Protein 1JM1 (pdb70)

Sequence (202 aa):
NTDGLAGFPRYKVANIQQVQQQIKSSGCAVYFFAYPLTDEPCFLVDLQALTGQQITEIPNPYYGKYAAGGPPLGQIQTIKGVGPNGTIFAFSDVCVHLGCQLPAQVIVSSESSDPGLYAKGADLHCPCHGSIYALKDGGVVVSGPAPRPLPIVILDYDSSTGDIYAVGTNAPYFSAGIPRTTPQDNLLYDPRYSSYSVPNNPSCSNG

Secondary structure (DSSP, 8-state):
---SSTT---EEEEEHHHHHHHHHHH---EEEEE-SSTT-EEEEEEHHHHHSS---EEE-TTTTSS-TTGGG--EEE-BTTTT-EEEEESB-TTT-PBP-TTEEESSTTSSEEETTTTEEE-TTT--EEEGGGTSEEEESS--SPPPBEEEEE-TTT-EEEEEEESSPPP-SSS---SGGGGGS--TT-----PPSS--EE-

InterPro domains:
  IPR005805 Rieske iron-sulphur protein, C-terminal [PR00162] (135-146)
  IPR005805 Rieske iron-sulphur protein, C-terminal [PR00162] (168-180)
  IPR005805 Rieske iron-sulphur protein, C-terminal [PR00162] (182-194)
  IPR014349 Rieske iron-sulphur protein [PTHR10134] (1-207)
  IPR017941 Rieske [2Fe-2S] iron-sulphur domain [PF00355] (130-195)
  IPR017941 Rieske [2Fe-2S] iron-sulphur domain [PS51296] (100-208)
  IPR036922 Rieske [2Fe-2S] iron-sulphur domain superfamily [G3DSA:2.102.10.10] (47-250)
  IPR036922 Rieske [2Fe-2S] iron-sulphur domain superfamily [SSF50022] (51-248)

Structure (mmCIF, N/CA/C/O backbone):
data_1JM1
#
_entry.id   1JM1
#
_cell.length_a   80.252
_cell.length_b   80.252
_cell.length_c   75.624
_cell.angle_alpha   90.00
_cell.angle_beta   90.00
_cell.angle_gamma   120.00
#
_symmetry.space_group_name_H-M   'P 61'
#
loop_
_entity.id
_entity.type
_entity.pdbx_description
1 polymer 'Rieske iron-sulfur protein soxF'
2 non-polymer 'MAGNESIUM ION'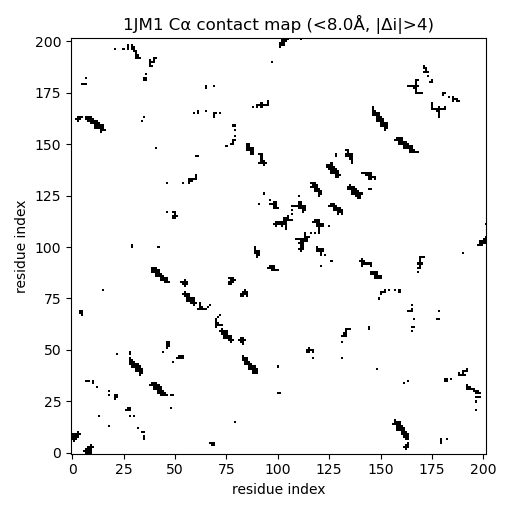
3 non-polymer 'FE2/S2 (INORGANIC) CLUSTER'
4 water water
#
loop_
_atom_site.group_PDB
_atom_site.id
_atom_site.type_symbol
_atom_site.label_atom_id
_atom_site.label_alt_id
_atom_site.label_comp_id
_atom_site.label_asym_id
_atom_site.label_entity_id
_atom_site.label_seq_id
_atom_site.pdbx_PDB_ins_code
_atom_site.Cartn_x
_atom_site.Cartn_y
_atom_site.Cartn_z
_atom_site.occupancy
_atom_site.B_iso_or_equiv
_atom_site.auth_seq_id
_atom_site.auth_comp_id
_atom_site.auth_asym_id
_atom_site.auth_atom_id
_atom_site.pdbx_PDB_model_num
ATOM 1 N N . ASN A 1 3 ? 5.895 22.875 51.851 1.00 34.75 49 ASN A N 1
ATOM 2 C CA . ASN A 1 3 ? 4.636 23.378 52.323 1.00 27.83 49 ASN A CA 1
ATOM 3 C C . ASN A 1 3 ? 3.662 23.408 51.151 1.00 22.12 49 ASN A C 1
ATOM 4 O O . ASN A 1 3 ? 4.095 23.304 49.975 1.00 21.40 49 ASN A O 1
ATOM 15 N N . THR A 1 4 ? 2.430 23.554 51.473 1.00 21.66 50 THR A N 1
ATOM 16 C CA . THR A 1 4 ? 1.365 23.709 50.491 1.00 20.24 50 THR A CA 1
ATOM 17 C C . THR A 1 4 ? 0.648 25.042 50.799 1.00 20.91 50 THR A C 1
ATOM 18 O O . THR A 1 4 ? -0.559 25.142 50.577 1.00 23.73 50 THR A O 1
ATOM 29 N N . ASP A 1 5 ? 1.412 26.052 51.211 1.00 22.33 51 ASP A N 1
ATOM 30 C CA . ASP A 1 5 ? 0.790 27.320 51.614 1.00 24.99 51 ASP A CA 1
ATOM 31 C C . ASP A 1 5 ? 0.666 28.315 50.479 1.00 21.42 51 ASP A C 1
ATOM 32 O O . ASP A 1 5 ? 0.265 29.440 50.737 1.00 22.42 51 ASP A O 1
ATOM 41 N N . GLY A 1 6 ? 1.074 27.900 49.275 1.00 19.09 52 GLY A N 1
ATOM 42 C CA . GLY A 1 6 ? 0.792 28.702 48.127 1.00 17.59 52 GLY A CA 1
ATOM 43 C C . GLY A 1 6 ? -0.572 28.473 47.562 1.00 17.77 52 GLY A C 1
ATOM 44 O O . GLY A 1 6 ? -1.530 28.142 48.305 1.00 22.52 52 GLY A O 1
ATOM 48 N N . LEU A 1 7 ? -0.790 28.658 46.254 1.00 16.26 53 LEU A N 1
ATOM 49 C CA . LEU A 1 7 ? -2.076 28.431 45.635 1.00 17.40 53 LEU A CA 1
ATOM 50 C C . LEU A 1 7 ? -2.195 27.006 45.156 1.00 16.33 53 LEU A C 1
ATOM 51 O O . LEU A 1 7 ? -1.298 26.442 44.560 1.00 14.84 53 LEU A O 1
ATOM 67 N N . ALA A 1 8 ? -3.383 26.429 45.442 1.00 18.90 54 ALA A N 1
ATOM 68 C CA . ALA A 1 8 ? -3.822 25.186 44.808 1.00 17.04 54 ALA A CA 1
ATOM 69 C C . ALA A 1 8 ? -2.749 24.099 44.946 1.00 15.81 54 ALA A C 1
ATOM 70 O O . ALA A 1 8 ? -2.510 23.337 44.019 1.00 15.09 54 ALA A O 1
ATOM 77 N N . GLY A 1 9 ? -2.152 23.963 46.120 1.00 17.16 55 GLY A N 1
ATOM 78 C CA . GLY A 1 9 ? -1.247 22.880 46.437 1.00 17.17 55 GLY A CA 1
ATOM 79 C C . GLY A 1 9 ? 0.262 23.204 46.247 1.00 15.89 55 GLY A C 1
ATOM 80 O O . GLY A 1 9 ? 1.087 22.378 46.613 1.00 16.51 55 GLY A O 1
ATOM 84 N N . PHE A 1 10 ? 0.572 24.341 45.661 1.00 13.40 56 PHE A N 1
ATOM 85 C CA . PHE A 1 10 ? 1.931 24.790 45.512 1.00 12.66 56 PHE A CA 1
ATOM 86 C C . PHE A 1 10 ? 2.493 25.269 46.827 1.00 13.53 56 PHE A C 1
ATOM 87 O O . PHE A 1 10 ? 1.730 25.704 47.709 1.00 15.08 56 PHE A O 1
ATOM 104 N N . PRO A 1 11 ? 3.813 25.283 46.983 1.00 13.48 57 PRO A N 1
ATOM 105 C CA . PRO A 1 11 ? 4.462 25.924 48.149 1.00 14.26 57 PRO A CA 1
ATOM 106 C C . PRO A 1 11 ? 4.442 27.416 48.010 1.00 13.96 57 PRO A C 1
ATOM 107 O O . PRO A 1 11 ? 4.340 27.989 46.915 1.00 14.19 57 PRO A O 1
ATOM 118 N N . ARG A 1 12 ? 4.542 28.091 49.138 1.00 15.46 58 ARG A N 1
ATOM 119 C CA . ARG A 1 12 ? 4.790 29.520 49.235 1.00 15.01 58 ARG A CA 1
ATOM 120 C C . ARG A 1 12 ? 6.285 29.669 49.508 1.00 15.73 58 ARG A C 1
ATOM 121 O O . ARG A 1 12 ? 6.773 29.299 50.556 1.00 20.21 58 ARG A O 1
ATOM 142 N N . TYR A 1 13 ? 7.035 30.214 48.549 1.00 14.05 59 TYR A N 1
ATOM 143 C CA . TYR A 1 13 ? 8.480 30.323 48.571 1.00 14.47 59 TYR A CA 1
ATOM 144 C C . TYR A 1 13 ? 8.902 31.764 48.502 1.00 13.61 59 TYR A C 1
ATOM 145 O O . TYR A 1 13 ? 8.519 32.474 47.582 1.00 13.17 59 TYR A O 1
ATOM 163 N N . LYS A 1 14 ? 9.747 32.234 49.424 1.00 14.00 60 LYS A N 1
ATOM 164 C CA . LYS A 1 14 ? 10.252 33.579 49.369 1.00 13.25 60 LYS A CA 1
ATOM 165 C C . LYS A 1 14 ? 11.323 33.723 48.309 1.00 13.55 60 LYS A C 1
ATOM 166 O O . LYS A 1 14 ? 12.388 33.082 48.382 1.00 17.44 60 LYS A O 1
ATOM 217 N N . VAL A 1 15 ? 11.090 34.541 47.335 1.00 12.18 61 VAL A N 1
ATOM 218 C CA . VAL A 1 15 ? 12.039 34.788 46.245 1.00 12.87 61 VAL A CA 1
ATOM 219 C C . VAL A 1 15 ? 13.097 35.787 46.677 1.00 12.92 61 VAL A C 1
ATOM 220 O O . VAL A 1 15 ? 14.295 35.572 46.537 1.00 14.06 61 VAL A O 1
ATOM 233 N N . ALA A 1 16 ? 12.641 36.953 47.163 1.00 12.66 62 ALA A N 1
ATOM 234 C CA . ALA A 1 16 ? 13.506 38.073 47.486 1.00 13.00 62 ALA A CA 1
ATOM 235 C C . ALA A 1 16 ? 12.666 39.122 48.201 1.00 12.76 62 ALA A C 1
ATOM 236 O O . ALA A 1 16 ? 11.450 39.135 48.065 1.00 13.96 62 ALA A O 1
ATOM 243 N N . ASN A 1 17 ? 13.322 40.037 48.911 1.00 12.84 63 ASN A N 1
ATOM 244 C CA . ASN A 1 17 ? 12.653 41.228 49.380 1.00 12.25 63 ASN A CA 1
ATOM 245 C C . ASN A 1 17 ? 12.641 42.263 48.279 1.00 11.88 63 ASN A C 1
ATOM 246 O O . ASN A 1 17 ? 13.582 42.339 47.477 1.00 12.87 63 ASN A O 1
ATOM 257 N N . ILE A 1 18 ? 11.612 43.109 48.263 1.00 11.83 64 ILE A N 1
ATOM 258 C CA . ILE A 1 18 ? 11.573 44.210 47.284 1.00 12.28 64 ILE A CA 1
ATOM 259 C C . ILE A 1 18 ? 12.826 45.033 47.298 1.00 12.03 64 ILE A C 1
ATOM 260 O O . ILE A 1 18 ? 13.260 45.505 46.258 1.00 13.21 64 ILE A O 1
ATOM 276 N N . GLN A 1 19 ? 13.449 45.239 48.468 1.00 12.49 65 GLN A N 1
ATOM 277 C CA . GLN A 1 19 ? 14.659 46.083 48.495 1.00 13.50 65 GLN A CA 1
ATOM 278 C C . GLN A 1 19 ? 15.842 45.425 47.822 1.00 13.30 65 GLN A C 1
ATOM 279 O O . GLN A 1 19 ? 16.718 46.104 47.318 1.00 15.41 65 GLN A O 1
ATOM 293 N N . GLN A 1 20 ? 15.910 44.085 47.800 1.00 13.27 66 GLN A N 1
ATOM 294 C CA . GLN A 1 20 ? 16.954 43.384 47.065 1.00 14.02 66 GLN A CA 1
ATOM 295 C C . GLN A 1 20 ? 16.764 43.639 45.571 1.00 14.02 66 GLN A C 1
ATOM 296 O O . GLN A 1 20 ? 17.752 43.856 44.828 1.00 15.43 66 GLN A O 1
ATOM 310 N N . VAL A 1 21 ? 15.533 43.598 45.094 1.00 13.47 67 VAL A N 1
ATOM 311 C CA . VAL A 1 21 ? 15.255 43.837 43.675 1.00 13.96 67 VAL A CA 1
ATOM 312 C C . VAL A 1 21 ? 15.571 45.266 43.322 1.00 14.17 67 VAL A C 1
ATOM 313 O O . VAL A 1 21 ? 16.289 45.544 42.369 1.00 15.83 67 VAL A O 1
ATOM 326 N N . GLN A 1 22 ? 15.065 46.203 44.133 1.00 14.52 68 GLN A N 1
ATOM 327 C CA . GLN A 1 22 ? 15.349 47.613 43.832 1.00 16.46 68 GLN A CA 1
ATOM 328 C C . GLN A 1 22 ? 16.796 48.001 43.924 1.00 17.71 68 GLN A C 1
ATOM 329 O O . GLN A 1 22 ? 17.280 48.764 43.099 1.00 19.67 68 GLN A O 1
ATOM 343 N N . GLN A 1 23 ? 17.497 47.460 44.910 1.00 17.58 69 GLN A N 1
ATOM 344 C CA . GLN A 1 23 ? 18.931 47.771 45.028 1.00 19.57 69 GLN A CA 1
ATOM 345 C C . GLN A 1 23 ? 19.651 47.261 43.823 1.00 18.22 69 GLN A C 1
ATOM 346 O O . GLN A 1 23 ? 20.626 47.894 43.336 1.00 20.66 69 GLN A O 1
ATOM 360 N N . GLN A 1 24 ? 19.302 46.055 43.326 1.00 16.92 70 GLN A N 1
ATOM 361 C CA . GLN A 1 24 ? 19.964 45.545 42.185 1.00 17.22 70 GLN A CA 1
ATOM 362 C C . GLN A 1 24 ? 19.710 46.438 40.980 1.00 18.21 70 GLN A C 1
ATOM 363 O O . GLN A 1 24 ? 20.630 46.780 40.174 1.00 20.58 70 GLN A O 1
ATOM 377 N N . ILE A 1 25 ? 18.460 46.879 40.762 1.00 16.89 71 ILE A N 1
ATOM 378 C CA . ILE A 1 25 ? 18.164 47.739 39.649 1.00 18.77 71 ILE A CA 1
ATOM 379 C C . ILE A 1 25 ? 18.923 49.048 39.758 1.00 21.02 71 ILE A C 1
ATOM 380 O O . ILE A 1 25 ? 19.536 49.505 38.798 1.00 23.31 71 ILE A O 1
ATOM 396 N N . LYS A 1 26 ? 18.960 49.646 40.952 1.00 20.94 72 LYS A N 1
ATOM 397 C CA . LYS A 1 26 ? 19.691 50.902 41.109 1.00 23.63 72 LYS A CA 1
ATOM 398 C C . LYS A 1 26 ? 21.187 50.787 40.914 1.00 25.45 72 LYS A C 1
ATOM 399 O O . LYS A 1 26 ? 21.807 51.661 40.312 1.00 33.34 72 LYS A O 1
ATOM 418 N N . SER A 1 27 ? 21.767 49.697 41.363 1.00 25.05 73 SER A N 1
ATOM 419 C CA . SER A 1 27 ? 23.212 49.589 41.358 1.00 27.58 73 SER A CA 1
ATOM 420 C C . SER A 1 27 ? 23.730 49.091 40.035 1.00 27.92 73 SER A C 1
ATOM 421 O O . SER A 1 27 ? 24.791 49.486 39.551 1.00 41.41 73 SER A O 1
ATOM 429 N N . SER A 1 28 ? 23.044 48.178 39.398 1.00 25.36 74 SER A N 1
ATOM 430 C CA . SER A 1 28 ? 23.575 47.475 38.226 1.00 25.94 74 SER A CA 1
ATOM 431 C C . SER A 1 28 ? 22.758 47.706 36.985 1.00 25.59 74 SER A C 1
ATOM 432 O O . SER A 1 28 ? 23.142 47.409 35.875 1.00 27.92 74 SER A O 1
ATOM 440 N N . GLY A 1 29 ? 21.514 48.188 37.133 1.00 23.99 75 GLY A N 1
ATOM 441 C CA . GLY A 1 29 ? 20.624 48.320 36.015 1.00 25.20 75 GLY A CA 1
ATOM 442 C C . GLY A 1 29 ? 19.950 47.001 35.648 1.00 20.07 75 GLY A C 1
ATOM 443 O O . GLY A 1 29 ? 19.173 47.028 34.652 1.00 25.92 75 GLY A O 1
ATOM 447 N N . CYS A 1 30 ? 20.156 45.950 36.345 1.00 18.07 76 CYS A N 1
ATOM 448 C CA . CYS A 1 30 ? 19.650 44.629 35.956 1.00 16.41 76 CYS A CA 1
ATOM 449 C C . CYS A 1 30 ? 18.262 44.413 36.542 1.00 15.98 76 CYS A C 1
ATOM 450 O O . CYS A 1 30 ? 18.119 44.387 37.735 1.00 17.51 76 CYS A O 1
ATOM 457 N N . ALA A 1 31 ? 17.237 44.297 35.634 1.00 15.48 77 ALA A N 1
ATOM 458 C CA . ALA A 1 31 ? 15.834 44.173 36.053 1.00 15.65 77 ALA A CA 1
ATOM 459 C C . ALA A 1 31 ? 15.342 42.772 36.107 1.00 14.11 77 ALA A C 1
ATOM 460 O O . ALA A 1 31 ? 14.110 42.561 36.245 1.00 14.69 77 ALA A O 1
ATOM 467 N N . VAL A 1 32 ? 16.226 41.773 36.006 1.00 13.84 78 VAL A N 1
ATOM 468 C CA . VAL A 1 32 ? 15.884 40.349 36.010 1.00 13.02 78 VAL A CA 1
ATOM 469 C C . VAL A 1 32 ? 16.552 39.717 37.211 1.00 13.13 78 VAL A C 1
ATOM 470 O O . VAL A 1 32 ? 17.713 40.003 37.514 1.00 15.27 78 VAL A O 1
ATOM 483 N N . TYR A 1 33 ? 15.824 38.806 37.910 1.00 12.09 79 TYR A N 1
ATOM 484 C CA . TYR A 1 33 ? 16.299 38.216 39.142 1.00 11.69 79 TYR A CA 1
ATOM 485 C C . TYR A 1 33 ? 15.951 36.746 39.119 1.00 11.22 79 TYR A C 1
ATOM 486 O O . TYR A 1 33 ? 14.764 36.370 39.184 1.00 11.91 79 TYR A O 1
ATOM 504 N N . PHE A 1 34 ? 16.949 35.869 39.028 1.00 11.88 80 PHE A N 1
ATOM 505 C CA . PHE A 1 34 ? 16.724 34.444 38.856 1.00 11.30 80 PHE A CA 1
ATOM 506 C C . PHE A 1 34 ? 16.485 33.753 40.175 1.00 11.53 80 PHE A C 1
ATOM 507 O O . PHE A 1 34 ? 17.038 34.161 41.210 1.00 12.91 80 PHE A O 1
ATOM 524 N N . PHE A 1 35 ? 15.701 32.682 40.113 1.00 11.22 81 PHE A N 1
ATOM 525 C CA . PHE A 1 35 ? 15.409 31.832 41.262 1.00 11.64 81 PHE A CA 1
ATOM 526 C C . PHE A 1 35 ? 14.959 30.470 40.717 1.00 11.28 81 PHE A C 1
ATOM 527 O O . PHE A 1 35 ? 14.880 30.302 39.483 1.00 12.79 81 PHE A O 1
ATOM 544 N N . ALA A 1 36 ? 14.697 29.527 41.577 1.00 11.94 82 ALA A N 1
ATOM 545 C CA . ALA A 1 36 ? 14.137 28.228 41.190 1.00 11.94 82 ALA A CA 1
ATOM 546 C C . ALA A 1 36 ? 12.840 28.024 41.931 1.00 11.15 82 ALA A C 1
ATOM 547 O O . ALA A 1 36 ? 12.729 28.389 43.115 1.00 12.60 82 ALA A O 1
ATOM 554 N N . TYR A 1 37 ? 11.842 27.450 41.253 1.00 10.59 83 TYR A N 1
ATOM 555 C CA . TYR A 1 37 ? 10.536 27.271 41.872 1.00 10.44 83 TYR A CA 1
ATOM 556 C C . TYR A 1 37 ? 9.649 26.413 40.977 1.00 10.24 83 TYR A C 1
ATOM 557 O O . TYR A 1 37 ? 9.661 26.617 39.763 1.00 10.51 83 TYR A O 1
ATOM 575 N N . PRO A 1 38 ? 8.798 25.552 41.557 1.00 10.83 84 PRO A N 1
ATOM 576 C CA . PRO A 1 38 ? 8.732 25.176 42.970 1.00 11.30 84 PRO A CA 1
ATOM 577 C C . PRO A 1 38 ? 9.796 24.245 43.452 1.00 12.34 84 PRO A C 1
ATOM 578 O O . PRO A 1 38 ? 9.888 24.042 44.666 1.00 14.09 84 PRO A O 1
ATOM 589 N N . LEU A 1 39 ? 10.585 23.630 42.554 1.00 12.14 85 LEU A N 1
ATOM 590 C CA . LEU A 1 39 ? 11.657 22.760 42.877 1.00 12.76 85 LEU A CA 1
ATOM 591 C C . LEU A 1 39 ? 12.976 23.368 42.530 1.00 12.92 85 LEU A C 1
ATOM 592 O O . LEU A 1 39 ? 13.083 24.218 41.634 1.00 13.84 85 LEU A O 1
ATOM 608 N N . THR A 1 40 ? 14.026 22.910 43.172 1.00 14.72 86 THR A N 1
ATOM 609 C CA . THR A 1 40 ? 15.357 23.545 43.020 1.00 18.62 86 THR A CA 1
ATOM 610 C C . THR A 1 40 ? 15.843 23.490 41.681 1.00 18.30 86 THR A C 1
ATOM 611 O O . THR A 1 40 ? 16.687 24.330 41.260 1.00 21.23 86 THR A O 1
ATOM 630 N N . ASP A 1 41 ? 15.516 22.555 40.811 1.00 19.88 87 ASP A N 1
ATOM 631 C CA . ASP A 1 41 ? 16.038 22.465 39.419 1.00 19.74 87 ASP A CA 1
ATOM 632 C C . ASP A 1 41 ? 15.186 23.081 38.308 1.00 15.26 87 ASP A C 1
ATOM 633 O O . ASP A 1 41 ? 15.373 22.806 37.103 1.00 14.49 87 ASP A O 1
ATOM 642 N N . GLU A 1 42 ? 14.253 23.923 38.683 1.00 11.98 88 GLU A N 1
ATOM 643 C CA . GLU A 1 42 ? 13.280 24.558 37.773 1.00 10.60 88 GLU A CA 1
ATOM 644 C C . GLU A 1 42 ? 13.543 26.056 37.755 1.00 10.54 88 GLU A C 1
ATOM 645 O O . GLU A 1 42 ? 13.039 26.807 38.597 1.00 11.12 88 GLU A O 1
ATOM 657 N N . PRO A 1 43 ? 14.353 26.537 36.822 1.00 10.79 89 PRO A N 1
ATOM 658 C CA . PRO A 1 43 ? 14.731 27.937 36.851 1.00 10.76 89 PRO A CA 1
ATOM 659 C C . PRO A 1 43 ? 13.607 28.855 36.403 1.00 10.22 89 PRO A C 1
ATOM 660 O O . PRO A 1 43 ? 12.865 28.520 35.482 1.00 10.03 89 PRO A O 1
ATOM 671 N N . CYS A 1 44 ? 13.541 30.013 37.047 1.00 10.02 90 CYS A N 1
ATOM 672 C CA . CYS A 1 44 ? 12.569 31.059 36.825 1.00 9.81 90 CYS A CA 1
ATOM 673 C C . CYS A 1 44 ? 13.242 32.393 36.902 1.00 10.09 90 CYS A C 1
ATOM 674 O O . CYS A 1 44 ? 14.373 32.503 37.398 1.00 10.62 90 CYS A O 1
ATOM 681 N N . PHE A 1 45 ? 12.558 33.468 36.505 1.00 10.35 91 PHE A N 1
ATOM 682 C CA . PHE A 1 45 ? 13.066 34.811 36.773 1.00 10.72 91 PHE A CA 1
ATOM 683 C C . PHE A 1 45 ? 11.940 35.736 37.127 1.00 10.29 91 PHE A C 1
ATOM 684 O O . PHE A 1 45 ? 10.860 35.688 36.532 1.00 10.60 91 PHE A O 1
ATOM 701 N N . LEU A 1 46 ? 12.235 36.648 38.046 1.00 11.11 92 LEU A N 1
ATOM 702 C CA . LEU A 1 46 ? 11.470 37.861 38.255 1.00 10.99 92 LEU A CA 1
ATOM 703 C C . LEU A 1 46 ? 11.922 38.883 37.264 1.00 10.67 92 LEU A C 1
ATOM 704 O O . LEU A 1 46 ? 13.097 38.947 36.917 1.00 12.12 92 LEU A O 1
ATOM 720 N N . VAL A 1 47 ? 10.992 39.740 36.846 1.00 11.05 93 VAL A N 1
ATOM 721 C CA . VAL A 1 47 ? 11.338 40.889 36.001 1.00 12.14 93 VAL A CA 1
ATOM 722 C C . VAL A 1 47 ? 10.482 42.057 36.416 1.00 11.98 93 VAL A C 1
ATOM 723 O O . VAL A 1 47 ? 9.258 41.916 36.596 1.00 12.43 93 VAL A O 1
ATOM 736 N N . ASP A 1 48 ? 11.117 43.218 36.581 1.00 12.52 94 ASP A N 1
ATOM 737 C CA . ASP A 1 48 ? 10.395 44.473 36.771 1.00 12.88 94 ASP A CA 1
ATOM 738 C C . ASP A 1 48 ? 10.159 45.025 35.400 1.00 12.96 94 ASP A C 1
ATOM 739 O O . ASP A 1 48 ? 11.074 45.546 34.729 1.00 14.04 94 ASP A O 1
ATOM 748 N N . LEU A 1 49 ? 8.902 44.885 34.886 1.00 13.17 95 LEU A N 1
ATOM 749 C CA . LEU A 1 49 ? 8.626 45.269 33.523 1.00 12.92 95 LEU A CA 1
ATOM 750 C C . LEU A 1 49 ? 8.696 46.761 33.317 1.00 14.51 95 LEU A C 1
ATOM 751 O O . LEU A 1 49 ? 8.945 47.187 32.149 1.00 15.28 95 LEU A O 1
ATOM 767 N 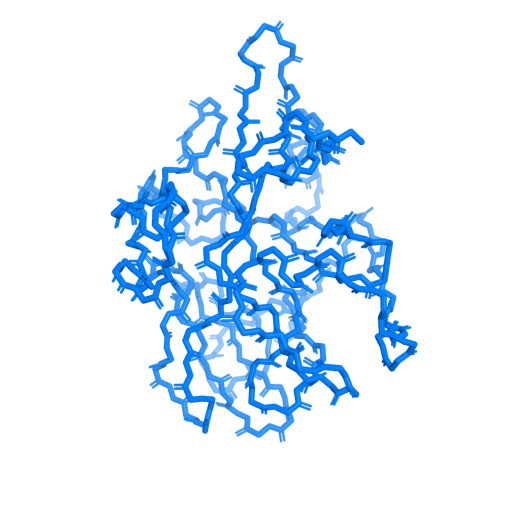N . GLN A 1 50 ? 8.511 47.578 34.328 1.00 15.26 96 GLN A N 1
ATOM 768 C CA . GLN A 1 50 ? 8.677 49.035 34.166 1.00 16.10 96 GLN A CA 1
ATOM 769 C C . GLN A 1 50 ? 10.139 49.396 34.082 1.00 16.65 96 GLN A C 1
ATOM 770 O O . GLN A 1 50 ? 10.526 50.217 33.240 1.00 17.56 96 GLN A O 1
ATOM 784 N N . ALA A 1 51 ? 10.998 48.818 34.945 1.00 16.37 97 ALA A N 1
ATOM 785 C CA . ALA A 1 51 ? 12.406 49.073 34.797 1.00 16.97 97 ALA A CA 1
ATOM 786 C C . ALA A 1 51 ? 12.914 48.625 33.432 1.00 16.23 97 ALA A C 1
ATOM 787 O O . ALA A 1 51 ? 13.730 49.302 32.798 1.00 17.99 97 ALA A O 1
ATOM 794 N N . LEU A 1 52 ? 12.404 47.517 32.949 1.00 14.94 98 LEU A N 1
ATOM 795 C CA . LEU A 1 52 ? 12.853 46.967 31.678 1.00 14.29 98 LEU A CA 1
ATOM 796 C C . LEU A 1 52 ? 12.443 47.865 30.484 1.00 15.07 98 LEU A C 1
ATOM 797 O O . LEU A 1 52 ? 13.257 48.150 29.625 1.00 15.83 98 LEU A O 1
ATOM 813 N N . THR A 1 53 ? 11.145 48.187 30.422 1.00 15.21 99 THR A N 1
ATOM 814 C CA . THR A 1 53 ? 10.544 48.796 29.242 1.00 15.38 99 THR A CA 1
ATOM 815 C C . THR A 1 53 ? 10.390 50.306 29.341 1.00 16.12 99 THR A C 1
ATOM 816 O O . THR A 1 53 ? 10.131 50.950 28.295 1.00 18.42 99 THR A O 1
ATOM 827 N N . GLY A 1 54 ? 10.418 50.860 30.490 1.00 16.88 100 GLY A N 1
ATOM 828 C CA . GLY A 1 54 ? 10.065 52.257 30.700 1.00 18.81 100 GLY A CA 1
ATOM 829 C C . GLY A 1 54 ? 8.574 52.487 30.780 1.00 19.89 100 GLY A C 1
ATOM 830 O O . GLY A 1 54 ? 8.194 53.620 31.099 1.00 24.72 100 GLY A O 1
ATOM 834 N N . GLN A 1 55 ? 7.730 51.561 30.661 1.00 17.57 101 GLN A N 1
ATOM 835 C CA . GLN A 1 55 ? 6.278 51.593 30.676 1.00 18.88 101 GLN A CA 1
ATOM 836 C C . GLN A 1 55 ? 5.727 51.061 31.988 1.00 17.98 101 GLN A C 1
ATOM 837 O O . GLN A 1 55 ? 6.249 50.095 32.535 1.00 17.33 101 GLN A O 1
ATOM 851 N N . GLN A 1 56 ? 4.656 51.695 32.459 1.00 20.51 102 GLN A N 1
ATOM 852 C CA . GLN A 1 56 ? 4.052 51.263 33.727 1.00 22.69 102 GLN A CA 1
ATOM 853 C C . GLN A 1 56 ? 3.183 50.078 33.510 1.00 18.73 102 GLN A C 1
ATOM 854 O O . GLN A 1 56 ? 1.930 50.191 33.502 1.00 23.40 102 GLN A O 1
ATOM 879 N N . ILE A 1 57 ? 3.686 48.934 33.369 1.00 14.65 103 ILE A N 1
ATOM 880 C CA . ILE A 1 57 ? 2.959 47.678 33.144 1.00 13.21 103 ILE A CA 1
ATOM 881 C C . ILE A 1 57 ? 2.638 47.071 34.491 1.00 12.53 103 ILE A C 1
ATOM 882 O O . ILE A 1 57 ? 3.558 46.628 35.213 1.00 13.92 103 ILE A O 1
ATOM 911 N N . THR A 1 58 ? 1.365 47.024 34.832 1.00 12.60 104 THR A N 1
ATOM 912 C CA . THR A 1 58 ? 0.922 46.584 36.147 1.00 12.36 104 THR A CA 1
ATOM 913 C C . THR A 1 58 ? 0.011 45.368 36.086 1.00 11.67 104 THR A C 1
ATOM 914 O O . THR A 1 58 ? -0.324 44.828 37.145 1.00 12.03 104 THR A O 1
ATOM 925 N N . GLU A 1 59 ? -0.389 44.901 34.919 1.00 11.64 105 GLU A N 1
ATOM 926 C CA . GLU A 1 59 ? -1.289 43.748 34.808 1.00 11.57 105 GLU A CA 1
ATOM 927 C C . GLU A 1 59 ? -1.110 43.194 33.387 1.00 12.10 105 GLU A C 1
ATOM 928 O O . GLU A 1 59 ? -1.061 43.968 32.437 1.00 14.01 105 GLU A O 1
ATOM 940 N N . ILE A 1 60 ? -1.032 41.876 33.304 1.00 11.50 106 ILE A N 1
ATOM 941 C CA . ILE A 1 60 ? -0.864 41.186 32.018 1.00 12.26 106 ILE A CA 1
ATOM 942 C C . ILE A 1 60 ? -1.922 40.068 32.000 1.00 11.61 106 ILE A C 1
ATOM 943 O O . ILE A 1 60 ? -2.378 39.581 33.042 1.00 11.90 106 ILE A O 1
ATOM 959 N N . PRO A 1 61 ? -2.294 39.571 30.803 1.00 11.22 107 PRO A N 1
ATOM 960 C CA . PRO A 1 61 ? -3.312 38.524 30.763 1.00 10.85 107 PRO A CA 1
ATOM 961 C C . PRO A 1 61 ? -2.749 37.189 31.168 1.00 10.99 107 PRO A C 1
ATOM 962 O O . PRO A 1 61 ? -1.568 36.919 31.012 1.00 11.71 107 PRO A O 1
ATOM 973 N N . ASN A 1 62 ? -3.656 36.291 31.635 1.00 10.78 108 ASN A N 1
ATOM 974 C CA . ASN A 1 62 ? -3.326 34.908 31.760 1.00 11.30 108 ASN A CA 1
ATOM 975 C C . ASN A 1 62 ? -3.799 34.183 30.519 1.00 10.93 108 ASN A C 1
ATOM 976 O O . ASN A 1 62 ? -5.003 33.861 30.414 1.00 11.43 108 ASN A O 1
ATOM 987 N N . PRO A 1 63 ? -2.928 33.865 29.549 1.00 11.03 109 PRO A N 1
ATOM 988 C CA . PRO A 1 63 ? -3.404 33.222 28.308 1.00 11.21 109 PRO A CA 1
ATOM 989 C C . PRO A 1 63 ? -3.900 31.807 28.503 1.00 11.16 109 PRO A C 1
ATOM 990 O O . PRO A 1 63 ? -4.527 31.253 27.596 1.00 12.66 109 PRO A O 1
ATOM 1001 N N . TYR A 1 64 ? -3.626 31.198 29.654 1.00 11.01 110 TYR A N 1
ATOM 1002 C CA . TYR A 1 64 ? -4.052 29.837 29.967 1.00 10.90 110 TYR A CA 1
ATOM 1003 C C . TYR A 1 64 ? -5.402 29.789 30.708 1.00 11.87 110 TYR A C 1
ATOM 1004 O O . TYR A 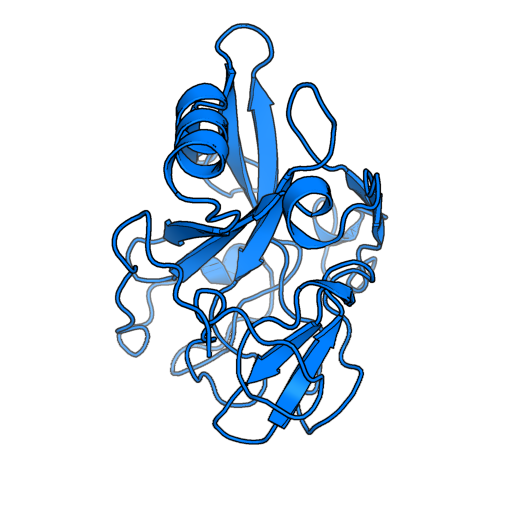1 64 ? -5.800 28.691 31.099 1.00 12.26 110 TYR A O 1
ATOM 1022 N N . TYR A 1 65 ? -6.113 30.910 30.830 1.00 11.43 111 TYR A N 1
ATOM 1023 C CA . TYR A 1 65 ? -7.435 30.858 31.498 1.00 11.38 111 TYR A CA 1
ATOM 1024 C C . TYR A 1 65 ? -8.290 29.777 30.866 1.00 11.44 111 TYR A C 1
ATOM 1025 O O . TYR A 1 65 ? -8.426 29.698 29.638 1.00 12.24 111 TYR A O 1
ATOM 1043 N N . GLY A 1 66 ? -8.879 28.944 31.713 1.00 11.43 112 GLY A N 1
ATOM 1044 C CA . GLY A 1 66 ? -9.752 27.882 31.287 1.00 12.32 112 GLY A CA 1
ATOM 1045 C C . GLY A 1 66 ? -9.077 26.675 30.680 1.00 11.87 112 GLY A C 1
ATOM 1046 O O . GLY A 1 66 ? -9.733 25.719 30.291 1.00 13.34 112 GLY A O 1
ATOM 1050 N N . LYS A 1 67 ? -7.719 26.658 30.593 1.00 11.73 113 LYS A N 1
ATOM 1051 C CA . LYS A 1 67 ? -7.019 25.521 30.031 1.00 12.06 113 LYS A CA 1
ATOM 1052 C C . LYS A 1 67 ? -6.698 24.455 31.043 1.00 12.35 113 LYS A C 1
ATOM 1053 O O . LYS A 1 67 ? -6.350 23.325 30.674 1.00 14.92 113 LYS A O 1
ATOM 1072 N N . TYR A 1 68 ? -6.736 24.801 32.330 1.00 11.52 114 TYR A N 1
ATOM 1073 C CA . TYR A 1 68 ? -6.451 23.910 33.424 1.00 11.52 114 TYR A CA 1
ATOM 1074 C C . TYR A 1 68 ? -7.545 24.063 34.476 1.00 11.78 114 TYR A C 1
ATOM 1075 O O . TYR A 1 68 ? -8.281 25.054 34.471 1.00 12.32 114 TYR A O 1
ATOM 1093 N N A ALA A 1 69 ? -7.664 23.130 35.403 0.66 12.59 115 ALA A N 1
ATOM 1094 N N B ALA A 1 69 ? -7.548 23.045 35.317 0.34 12.67 115 ALA A N 1
ATOM 1095 C CA A ALA A 1 69 ? -8.721 23.282 36.422 0.66 12.37 115 ALA A CA 1
ATOM 1096 C CA B ALA A 1 69 ? -8.517 22.906 36.384 0.34 12.0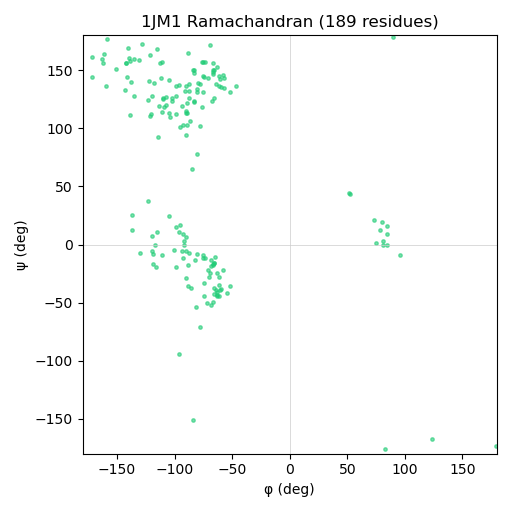1 115 ALA A CA 1
ATOM 1097 C C A ALA A 1 69 ? -8.580 24.548 37.225 0.66 11.84 115 ALA A C 1
ATOM 1098 C C B ALA A 1 69 ? -8.126 23.737 37.587 0.34 12.03 115 ALA A C 1
ATOM 1099 O O A ALA A 1 69 ? -7.481 25.115 37.482 0.66 11.62 115 ALA A O 1
ATOM 1100 O O B ALA A 1 69 ? -6.981 24.011 37.800 0.34 12.53 115 ALA A O 1
ATOM 1113 N N A GLY A 1 70 ? -9.691 25.038 37.725 0.66 13.65 116 GLY A N 1
ATOM 1114 N N B GLY A 1 70 ? -9.170 24.039 38.355 0.34 11.46 116 GLY A N 1
ATOM 1115 C CA A GLY A 1 70 ? -9.576 26.183 38.695 0.66 16.78 116 GLY A CA 1
ATOM 1116 C CA B GLY A 1 70 ? -9.148 24.641 39.626 0.34 14.82 116 GLY A CA 1
ATOM 1117 C C A GLY A 1 70 ? -9.057 25.583 39.973 0.66 14.47 116 GLY A C 1
ATOM 1118 C C B GLY A 1 70 ? -8.755 26.102 39.619 0.34 16.36 116 GLY A C 1
ATOM 1119 O O A GLY A 1 70 ? -9.097 24.343 40.121 0.66 14.14 116 GLY A O 1
ATOM 1120 O O B GLY A 1 70 ? -8.616 26.801 38.583 0.34 13.36 116 GLY A O 1
ATOM 1127 N N A PRO A 1 71 ? -8.486 26.371 40.893 0.66 11.90 117 PRO A N 1
ATOM 1128 N N B PRO A 1 71 ? -8.481 26.600 40.840 0.34 13.08 117 PRO A N 1
ATOM 1129 C CA A PRO A 1 71 ? -8.437 27.828 40.784 0.66 14.10 117 PRO A CA 1
ATOM 1130 C CA B PRO A 1 71 ? -8.130 28.020 41.016 0.34 13.33 117 PRO A CA 1
ATOM 1131 C C A PRO A 1 71 ? -7.352 28.341 39.900 0.66 12.82 117 PRO A C 1
ATOM 1132 C C B PRO A 1 71 ? -7.134 28.553 40.032 0.34 15.32 117 PRO A C 1
ATOM 1133 O O A PRO A 1 71 ? -7.508 29.487 39.402 0.66 14.29 117 PRO A O 1
ATOM 1134 O O B PRO A 1 71 ? -7.262 29.628 39.458 0.34 16.82 117 PRO A O 1
ATOM 1155 N N . LEU A 1 72 ? -6.210 27.658 39.665 1.00 12.73 118 LEU A N 1
ATOM 1156 C CA . LEU A 1 72 ? -5.143 28.263 38.850 1.00 12.90 118 LEU A CA 1
ATOM 1157 C C . LEU A 1 72 ? -5.616 28.542 37.431 1.00 12.76 118 LEU A C 1
ATOM 1158 O O . LEU A 1 72 ? -5.187 29.526 36.834 1.00 15.81 118 LEU A O 1
ATOM 1174 N N . GLY A 1 73 ? -6.479 27.691 36.897 1.00 12.08 119 GLY A N 1
ATOM 1175 C CA . GLY A 1 73 ? -7.029 27.904 35.581 1.00 12.12 119 GLY A CA 1
ATOM 1176 C C . GLY A 1 73 ? -8.067 29.007 35.503 1.00 11.96 119 GLY A C 1
ATOM 1177 O O . GLY A 1 73 ? -8.459 29.407 34.407 1.00 13.33 119 GLY A O 1
ATOM 1181 N N . GLN A 1 74 ? -8.541 29.492 36.645 1.00 11.91 120 GLN A N 1
ATOM 1182 C CA . GLN A 1 74 ? -9.553 30.537 36.676 1.00 12.27 120 GLN A CA 1
ATOM 1183 C C . GLN A 1 74 ? -8.950 31.920 36.770 1.00 11.72 120 GLN A C 1
ATOM 1184 O O . GLN A 1 74 ? -9.658 32.926 36.701 1.00 13.01 120 GLN A O 1
ATOM 1198 N N . ILE A 1 75 ? -7.642 32.029 36.933 1.00 11.48 121 ILE A N 1
ATOM 1199 C CA . ILE A 1 75 ? -6.986 33.348 36.997 1.00 12.13 121 ILE A CA 1
ATOM 1200 C C . ILE A 1 75 ? -7.111 33.975 35.600 1.00 11.53 121 ILE A C 1
ATOM 1201 O O . ILE A 1 75 ? -6.705 33.402 34.596 1.00 12.67 121 ILE A O 1
ATOM 1217 N N . GLN A 1 76 ? -7.719 35.189 35.550 1.00 11.66 122 GLN A N 1
ATOM 1218 C CA . GLN A 1 76 ? -7.879 35.862 34.269 1.00 11.57 122 GLN A CA 1
ATOM 1219 C C . GLN A 1 76 ? -6.709 36.731 33.902 1.00 10.72 122 GLN A C 1
ATOM 1220 O O . GLN A 1 76 ? -6.385 36.865 32.697 1.00 11.41 122 GLN A O 1
ATOM 1234 N N . THR A 1 77 ? -6.096 37.373 34.878 1.00 11.06 123 THR A N 1
ATOM 1235 C CA . THR A 1 77 ? -4.995 38.290 34.691 1.00 11.09 123 THR A CA 1
ATOM 1236 C C . THR A 1 77 ? -4.026 38.112 35.825 1.00 10.91 123 THR A C 1
ATOM 1237 O O . THR A 1 77 ? -4.365 37.607 36.891 1.00 11.83 123 THR A O 1
ATOM 1248 N N . ILE A 1 78 ? -2.787 38.486 35.557 1.00 11.20 124 ILE A N 1
ATOM 1249 C CA . ILE A 1 78 ? -1.696 38.454 36.526 1.00 11.75 124 ILE A CA 1
ATOM 1250 C C . ILE A 1 78 ? -1.361 39.890 36.882 1.00 11.34 124 ILE A C 1
ATOM 1251 O O . ILE A 1 78 ? -0.982 40.676 35.999 1.00 12.23 124 ILE A O 1
ATOM 1267 N N . LYS A 1 79 ? -1.516 40.224 38.143 1.00 12.34 125 LYS A N 1
ATOM 1268 C CA . LYS A 1 79 ? -1.159 41.581 38.588 1.00 13.22 125 LYS A CA 1
ATOM 1269 C C . LYS A 1 79 ? 0.299 41.620 38.956 1.00 11.49 125 LYS A C 1
ATOM 1270 O O . LYS A 1 79 ? 0.840 4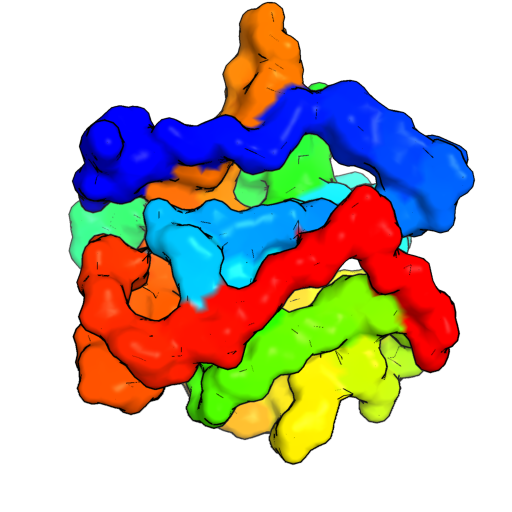0.726 39.624 1.00 12.12 125 LYS A O 1
ATOM 1289 N N . GLY A 1 80 ? 0.979 42.688 38.558 1.00 11.44 126 GLY A N 1
ATOM 1290 C CA . GLY A 1 80 ? 2.325 42.928 38.992 1.00 10.81 126 GLY A CA 1
ATOM 1291 C C . GLY A 1 80 ? 2.338 43.208 40.491 1.00 10.73 126 GLY A C 1
ATOM 1292 O O . GLY A 1 80 ? 1.379 43.782 41.033 1.00 11.98 126 GLY A O 1
ATOM 1296 N N . VAL A 1 81 ? 3.427 42.853 41.155 1.00 10.50 127 VAL A N 1
ATOM 1297 C CA . VAL A 1 81 ? 3.483 42.981 42.595 1.00 10.36 127 VAL A CA 1
ATOM 1298 C C . VAL A 1 81 ? 4.534 44.003 43.049 1.00 10.74 127 VAL A C 1
ATOM 1299 O O . VAL A 1 81 ? 5.382 44.475 42.274 1.00 11.20 127 VAL A O 1
ATOM 1312 N N . GLY A 1 82 ? 4.439 44.312 44.341 1.00 11.30 128 GLY A N 1
ATOM 1313 C CA . GLY A 1 82 ? 5.280 45.278 44.994 1.00 11.46 128 GLY A CA 1
ATOM 1314 C C . GLY A 1 82 ? 4.689 46.652 44.940 1.00 11.06 128 GLY A C 1
ATOM 1315 O O . GLY A 1 82 ? 3.627 46.885 44.338 1.00 11.82 128 GLY A O 1
ATOM 1319 N N . PRO A 1 83 ? 5.364 47.638 45.546 1.00 11.89 129 PRO A N 1
ATOM 1320 C CA . PRO A 1 83 ? 4.768 48.993 45.682 1.00 12.05 129 PRO A CA 1
ATOM 1321 C C . PRO A 1 83 ? 4.514 49.679 44.357 1.00 12.73 129 PRO A C 1
ATOM 1322 O O . PRO A 1 83 ? 3.687 50.585 44.358 1.00 14.66 129 PRO A O 1
ATOM 1333 N N . ASN A 1 84 ? 5.210 49.349 43.297 1.00 12.86 130 ASN A N 1
ATOM 1334 C CA . ASN A 1 84 ? 4.956 49.938 41.996 1.00 13.93 130 ASN A CA 1
ATOM 1335 C C . ASN A 1 84 ? 3.995 49.104 41.169 1.00 12.53 130 ASN A C 1
ATOM 1336 O O . ASN A 1 84 ? 3.542 49.554 40.121 1.00 14.66 130 ASN A O 1
ATOM 1347 N N . GLY A 1 85 ? 3.691 47.882 41.584 1.00 11.88 131 GLY A N 1
ATOM 1348 C CA . GLY A 1 85 ? 2.806 46.997 40.836 1.00 12.23 131 GLY A CA 1
ATOM 1349 C C . GLY A 1 85 ? 3.421 46.412 39.565 1.00 11.03 131 GLY A C 1
ATOM 1350 O O . GLY A 1 85 ? 2.627 45.984 38.720 1.00 12.52 131 GLY A O 1
ATOM 1354 N N . THR A 1 86 ? 4.729 46.371 39.436 1.00 11.10 132 THR A N 1
ATOM 1355 C CA . THR A 1 86 ? 5.346 46.115 38.132 1.00 11.56 132 THR A CA 1
ATOM 1356 C C . THR A 1 86 ? 6.214 44.868 38.091 1.00 10.96 132 THR A C 1
ATOM 1357 O O . THR A 1 86 ? 6.886 44.660 37.080 1.00 11.81 132 THR A O 1
ATOM 1368 N N . ILE A 1 87 ? 6.231 44.052 39.142 1.00 10.61 133 ILE A N 1
ATOM 1369 C CA . ILE A 1 87 ? 7.082 42.862 39.176 1.00 10.80 133 ILE A CA 1
ATOM 1370 C C . ILE A 1 87 ? 6.285 41.621 38.821 1.00 10.13 133 ILE A C 1
ATOM 1371 O O . ILE A 1 87 ? 5.229 41.344 39.435 1.00 10.32 133 ILE A O 1
ATOM 1387 N N . PHE A 1 88 ? 6.799 40.878 37.858 1.00 9.85 134 PHE A N 1
ATOM 1388 C CA . PHE A 1 88 ? 6.220 39.660 37.312 1.00 9.71 134 PHE A CA 1
ATOM 1389 C C . PHE A 1 88 ? 7.287 38.568 37.347 1.00 9.69 134 PHE A C 1
ATOM 1390 O O . PHE A 1 88 ? 8.470 38.843 37.608 1.00 10.56 134 PHE A O 1
ATOM 1407 N N . ALA A 1 89 ? 6.902 37.348 37.028 1.00 9.65 135 ALA A N 1
ATOM 1408 C CA . ALA A 1 89 ? 7.850 36.251 36.964 1.00 9.40 135 ALA A CA 1
ATOM 1409 C C . ALA A 1 89 ? 7.400 35.208 35.963 1.00 9.02 135 ALA A C 1
ATOM 1410 O O . ALA A 1 89 ? 6.211 34.983 35.749 1.00 9.41 135 ALA A O 1
ATOM 1417 N N . PHE A 1 90 ? 8.397 34.526 35.380 1.00 9.18 136 PHE A N 1
ATOM 1418 C CA . PHE A 1 90 ? 8.176 33.528 34.338 1.00 9.14 136 PHE A CA 1
ATOM 1419 C C . PHE A 1 90 ? 9.095 32.351 34.581 1.00 9.11 136 PHE A C 1
ATOM 1420 O O . PHE A 1 90 ? 10.193 32.456 35.131 1.00 9.46 136 PHE A O 1
ATOM 1437 N N . SER A 1 91 ? 8.686 31.190 33.999 1.00 9.35 137 SER A N 1
ATOM 1438 C CA . SER A 1 91 ? 9.628 30.095 33.805 1.00 9.25 137 SER A CA 1
ATOM 1439 C C . SER A 1 91 ? 10.773 30.544 32.889 1.00 9.25 137 SER A C 1
ATOM 1440 O O . SER A 1 91 ? 10.588 31.295 31.944 1.00 9.90 137 SER A O 1
ATOM 1448 N N . ASP A 1 92 ? 11.975 30.010 33.190 1.00 9.71 138 ASP A N 1
ATOM 1449 C CA . ASP A 1 92 ? 13.146 30.226 32.356 1.00 9.62 138 ASP A CA 1
ATOM 1450 C C . ASP A 1 92 ? 13.415 29.067 31.408 1.00 9.83 138 ASP A C 1
ATOM 1451 O O . ASP A 1 92 ? 14.522 29.020 30.849 1.00 11.19 138 ASP A O 1
ATOM 1460 N N . VAL A 1 93 ? 12.466 28.171 31.203 1.00 9.92 139 VAL A N 1
ATOM 1461 C CA . VAL A 1 93 ? 12.615 27.011 30.307 1.00 10.00 139 VAL A CA 1
ATOM 1462 C C . VAL A 1 93 ? 11.668 27.179 29.131 1.00 10.41 139 VAL A C 1
ATOM 1463 O O . VAL A 1 93 ? 10.434 27.252 29.293 1.00 10.62 139 VAL A O 1
ATOM 1476 N N . CYS A 1 94 ? 12.237 27.243 27.917 1.00 10.32 140 CYS A N 1
ATOM 1477 C CA . CYS A 1 94 ? 11.448 27.336 26.720 1.00 10.13 140 CYS A CA 1
ATOM 1478 C C . CYS A 1 94 ? 10.524 26.152 26.554 1.00 9.97 140 CYS A C 1
ATOM 1479 O O . CYS A 1 94 ? 10.921 24.999 26.756 1.00 10.70 140 CYS A O 1
ATOM 1486 N N . VAL A 1 95 ? 9.267 26.433 26.184 1.00 10.58 141 VAL A N 1
ATOM 1487 C CA . VAL A 1 95 ? 8.248 25.382 26.028 1.00 10.68 141 VAL A CA 1
ATOM 1488 C C . VAL A 1 95 ? 8.211 24.817 24.608 1.00 11.48 141 VAL A C 1
ATOM 1489 O O . VAL A 1 95 ? 7.354 23.983 24.307 1.00 13.43 141 VAL A O 1
ATOM 1502 N N . HIS A 1 96 ? 9.132 25.208 23.732 1.00 11.40 142 HIS A N 1
ATOM 1503 C CA . HIS A 1 96 ? 9.321 24.521 22.457 1.00 11.83 142 HIS A CA 1
ATOM 1504 C C . HIS A 1 96 ? 10.104 23.232 22.696 1.00 11.58 142 HIS A C 1
ATOM 1505 O O . HIS A 1 96 ? 9.537 22.142 22.632 1.00 13.51 142 HIS A O 1
ATOM 1519 N N . LEU A 1 97 ? 11.400 23.347 23.009 1.00 11.43 143 LEU A N 1
ATOM 1520 C CA . LEU A 1 97 ? 12.282 22.187 23.162 1.00 11.48 143 LEU A CA 1
ATOM 1521 C C . LEU A 1 97 ? 13.176 22.319 24.347 1.00 11.33 143 LEU A C 1
ATOM 1522 O O . LEU A 1 97 ? 14.220 21.642 24.452 1.00 12.10 143 LEU A O 1
ATOM 1538 N N . GLY A 1 98 ? 12.802 23.102 25.387 1.00 10.90 144 GLY A N 1
ATOM 1539 C CA . GLY A 1 98 ? 13.464 23.008 26.661 1.00 10.78 144 GLY A CA 1
ATOM 1540 C C . GLY A 1 98 ? 14.791 23.692 26.771 1.00 10.48 144 GLY A C 1
ATOM 1541 O O . GLY A 1 98 ? 15.509 23.465 27.781 1.00 11.02 144 GLY A O 1
ATOM 1545 N N . CYS A 1 99 ? 15.185 24.546 25.816 1.00 10.62 145 CYS A N 1
ATOM 1546 C CA . CYS A 1 99 ? 16.355 25.363 26.084 1.00 10.83 145 CYS A CA 1
ATOM 1547 C C . CYS A 1 99 ? 16.097 26.333 27.219 1.00 10.66 145 CYS A C 1
ATOM 1548 O O . CYS A 1 99 ? 14.976 26.783 27.427 1.00 12.07 145 CYS A O 1
ATOM 1555 N N . GLN A 1 100 ? 17.148 26.669 27.942 1.00 10.50 146 GLN A N 1
ATOM 1556 C CA . GLN A 1 100 ? 17.068 27.684 28.976 1.00 11.24 146 GLN A CA 1
ATOM 1557 C C . GLN A 1 100 ? 17.138 29.048 28.326 1.00 10.84 146 GLN A C 1
ATOM 1558 O O . GLN A 1 100 ? 17.978 29.314 27.465 1.00 12.43 146 GLN A O 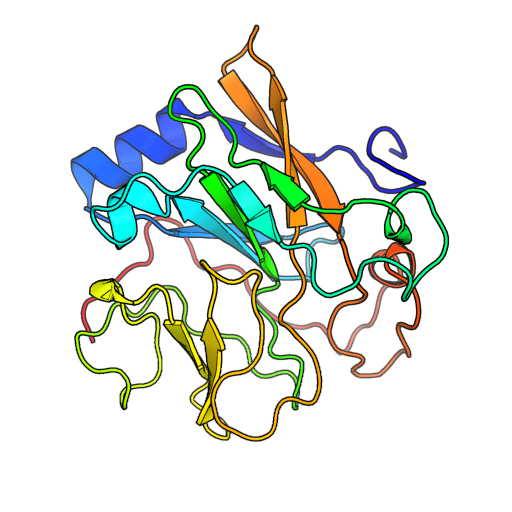1
ATOM 1572 N N . LEU A 1 101 ? 16.256 29.948 28.728 1.00 10.78 147 LEU A N 1
ATOM 1573 C CA . LEU A 1 101 ? 16.089 31.219 28.042 1.00 10.75 147 LEU A CA 1
ATOM 1574 C C . LEU A 1 101 ? 17.051 32.263 28.598 1.00 11.09 147 LEU A C 1
ATOM 1575 O O . LEU A 1 101 ? 17.123 32.474 29.824 1.00 11.49 147 LEU A O 1
ATOM 1591 N N . PRO A 1 102 ? 17.757 32.976 27.725 1.00 11.58 148 PRO A N 1
ATOM 1592 C CA . PRO A 1 102 ? 18.772 33.959 28.186 1.00 12.55 148 PRO A CA 1
ATOM 1593 C C . PRO A 1 102 ? 18.159 35.316 28.511 1.00 12.64 148 PRO A C 1
ATOM 1594 O O . PRO A 1 102 ? 18.436 36.336 27.881 1.00 13.78 148 PRO A O 1
ATOM 1605 N N . ALA A 1 103 ? 17.300 35.318 29.544 1.00 11.70 149 ALA A N 1
ATOM 1606 C CA . ALA A 1 103 ? 16.642 36.537 29.956 1.00 12.05 149 ALA A CA 1
ATOM 1607 C C . ALA A 1 103 ? 17.601 37.576 30.508 1.00 13.46 149 ALA A C 1
ATOM 1608 O O . ALA A 1 103 ? 17.254 38.745 30.592 1.00 15.63 149 ALA A O 1
ATOM 1615 N N . GLN A 1 104 ? 18.811 37.146 30.855 1.00 14.05 150 GLN A N 1
ATOM 1616 C CA . GLN A 1 104 ? 19.837 38.064 31.369 1.00 16.36 150 GLN A CA 1
ATOM 1617 C C . GLN A 1 104 ? 20.589 38.817 30.275 1.00 15.88 150 GLN A C 1
ATOM 1618 O O . GLN A 1 104 ? 21.308 39.739 30.569 1.00 18.52 150 GLN A O 1
ATOM 1632 N N . VAL A 1 105 ? 20.441 38.377 29.011 1.00 14.41 151 VAL A N 1
ATOM 1633 C CA . VAL A 1 105 ? 21.162 39.014 27.891 1.00 14.28 151 VAL A CA 1
ATOM 1634 C C . VAL A 1 105 ? 20.229 40.079 27.338 1.00 14.31 151 VAL A C 1
ATOM 1635 O O . VAL A 1 105 ? 19.238 39.764 26.668 1.00 14.77 151 VAL A O 1
ATOM 1648 N N . ILE A 1 106 ? 20.483 41.345 27.657 1.00 15.56 152 ILE A N 1
ATOM 1649 C CA . ILE A 1 106 ? 19.585 42.431 27.308 1.00 15.92 152 ILE A CA 1
ATOM 1650 C C . ILE A 1 106 ? 19.958 42.961 25.931 1.00 17.18 152 ILE A C 1
ATOM 1651 O O . ILE A 1 106 ? 21.148 43.298 25.717 1.00 19.14 152 ILE A O 1
ATOM 1667 N N . VAL A 1 107 ? 19.031 42.931 24.992 1.00 16.66 153 VAL A N 1
ATOM 1668 C CA . VAL A 1 107 ? 19.325 43.193 23.607 1.00 16.77 153 VAL A CA 1
ATOM 1669 C C . VAL A 1 107 ? 18.483 44.381 23.123 1.00 18.03 153 VAL A C 1
ATOM 1670 O O . VAL A 1 107 ? 17.440 44.788 23.709 1.00 18.75 153 VAL A O 1
ATOM 1683 N N . SER A 1 108 ? 18.964 44.907 21.973 1.00 20.15 154 SER A N 1
ATOM 1684 C CA . SER A 1 108 ? 18.308 46.103 21.405 1.00 22.73 154 SER A CA 1
ATOM 1685 C C . SER A 1 108 ? 17.668 45.829 20.066 1.00 21.21 154 SER A C 1
ATOM 1686 O O . SER A 1 108 ? 17.225 46.758 19.412 1.00 24.51 154 SER A O 1
ATOM 1694 N N . SER A 1 109 ? 17.555 44.567 19.663 1.00 23.04 155 SER A N 1
ATOM 1695 C CA . SER A 1 109 ? 16.880 44.195 18.492 1.00 28.02 155 SER A CA 1
ATOM 1696 C C . SER A 1 109 ? 16.013 42.923 18.763 1.00 24.77 155 SER A C 1
ATOM 1697 O O . SER A 1 109 ? 16.463 42.028 19.449 1.00 20.74 155 SER A O 1
ATOM 1705 N N . GLU A 1 110 ? 14.834 42.912 18.200 1.00 24.90 156 GLU A N 1
ATOM 1706 C CA . GLU A 1 110 ? 13.920 41.848 18.309 1.00 24.12 156 GLU A CA 1
ATOM 1707 C C . GLU A 1 110 ? 14.494 40.540 17.740 1.00 21.93 156 GLU A C 1
ATOM 1708 O O . GLU A 1 110 ? 14.162 39.422 18.166 1.00 22.47 156 GLU A O 1
ATOM 1720 N N A SER A 1 111 ? 15.303 40.639 16.730 0.30 26.05 157 SER A N 1
ATOM 1721 N N B SER A 1 111 ? 15.356 40.612 16.767 0.70 24.66 157 SER A N 1
ATOM 1722 C CA A SER A 1 111 ? 16.054 39.633 16.026 0.30 24.49 157 SER A CA 1
ATOM 1723 C CA B SER A 1 111 ? 15.901 39.452 16.114 0.70 24.30 157 SER A CA 1
ATOM 1724 C C A SER A 1 111 ? 17.055 38.869 16.872 0.30 22.48 157 SER A C 1
ATOM 1725 C C B SER A 1 111 ? 17.133 38.914 16.806 0.70 21.08 157 SER A C 1
ATOM 1726 O O A SER A 1 111 ? 17.385 37.716 16.582 0.30 18.96 157 SER A O 1
ATOM 1727 O O B SER A 1 111 ? 17.701 37.939 16.324 0.70 22.20 157 SER A O 1
ATOM 1742 N N . ASP A 1 112 ? 17.566 39.447 17.952 1.00 20.18 158 ASP A N 1
ATOM 1743 C CA . ASP A 1 112 ? 18.657 38.904 18.746 1.00 19.46 158 ASP A CA 1
ATOM 1744 C C . ASP A 1 112 ? 18.119 37.980 19.859 1.00 16.38 158 ASP A C 1
ATOM 1745 O O . ASP A 1 112 ? 17.257 38.426 20.629 1.00 16.50 158 ASP A O 1
A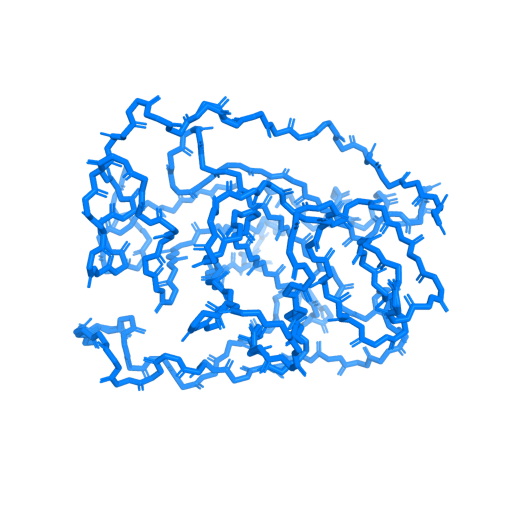TOM 1754 N N . PRO A 1 113 ? 18.646 36.778 20.035 1.00 15.56 159 PRO A N 1
ATOM 1755 C CA . PRO A 1 113 ? 18.301 35.997 21.252 1.00 14.30 159 PRO A CA 1
ATOM 1756 C C . PRO A 1 113 ? 18.633 36.760 22.476 1.00 13.61 159 PRO A C 1
ATOM 1757 O O . PRO A 1 113 ? 19.659 37.460 22.559 1.00 16.06 159 PRO A O 1
ATOM 1768 N N . GLY A 1 114 ? 17.813 36.637 23.484 1.00 12.87 160 GLY A N 1
ATOM 1769 C CA . GLY A 1 114 ? 17.902 37.447 24.706 1.00 12.98 160 GLY A CA 1
ATOM 1770 C C . GLY A 1 114 ? 16.589 38.178 24.948 1.00 12.68 160 GLY A C 1
ATOM 1771 O O . GLY A 1 114 ? 15.545 37.898 24.340 1.00 13.06 160 GLY A O 1
ATOM 1775 N N . LEU A 1 115 ? 16.649 39.126 25.861 1.00 12.81 161 LEU A N 1
ATOM 1776 C CA . LEU A 1 115 ? 15.497 39.887 26.297 1.00 12.52 161 LEU A CA 1
ATOM 1777 C C . LEU A 1 115 ? 15.575 41.270 25.658 1.00 12.89 161 LEU A C 1
ATOM 1778 O O . LEU A 1 115 ? 16.443 42.090 25.989 1.00 14.12 161 LEU A O 1
ATOM 1794 N N . TYR A 1 116 ? 14.685 41.515 24.717 1.00 13.22 162 TYR A N 1
ATOM 1795 C CA . TYR A 1 116 ? 14.565 42.805 24.004 1.00 13.61 162 TYR A CA 1
ATOM 1796 C C . TYR A 1 116 ? 13.839 43.735 24.959 1.00 13.65 162 TYR A C 1
ATOM 1797 O O . TYR A 1 116 ? 12.623 43.646 25.113 1.00 14.49 162 TYR A O 1
ATOM 1815 N N . ALA A 1 117 ? 14.575 44.612 25.602 1.00 14.42 163 ALA A N 1
ATOM 1816 C CA . ALA A 1 117 ? 14.017 45.367 26.725 1.00 15.56 163 ALA A CA 1
ATOM 1817 C C . ALA A 1 117 ? 12.878 46.261 26.312 1.00 15.32 163 ALA A C 1
ATOM 1818 O O . ALA A 1 117 ? 11.841 46.334 26.970 1.00 16.19 163 ALA A O 1
ATOM 1825 N N . LYS A 1 118 ? 13.054 46.967 25.164 1.00 16.16 164 LYS A N 1
ATOM 1826 C CA . LYS A 1 118 ? 12.024 47.949 24.796 1.00 17.26 164 LYS A CA 1
ATOM 1827 C C . LYS A 1 118 ? 10.697 47.257 24.586 1.00 15.70 164 LYS A C 1
ATOM 1828 O O . LYS A 1 118 ? 9.627 47.840 24.867 1.00 17.88 164 LYS A O 1
ATOM 1847 N N . GLY A 1 119 ? 10.700 46.053 24.069 1.00 16.01 165 GLY A N 1
ATOM 1848 C CA . GLY A 1 119 ? 9.455 45.323 23.769 1.00 14.93 165 GLY A CA 1
ATOM 1849 C C . GLY A 1 119 ? 9.069 44.284 24.788 1.00 13.77 165 GLY A C 1
ATOM 1850 O O . GLY A 1 119 ? 8.038 43.643 24.603 1.00 14.43 165 GLY A O 1
ATOM 1854 N N . ALA A 1 120 ? 9.876 44.036 25.793 1.00 12.65 166 ALA A N 1
ATOM 1855 C CA . ALA A 1 120 ? 9.681 42.941 26.729 1.00 11.95 166 ALA A CA 1
ATOM 1856 C C . ALA A 1 120 ? 9.481 41.621 26.025 1.00 11.75 166 ALA A C 1
ATOM 1857 O O . ALA A 1 120 ? 8.637 40.808 26.418 1.00 12.03 166 ALA A O 1
ATOM 1864 N N . ASP A 1 121 ? 10.299 41.357 24.999 1.00 11.71 167 ASP A N 1
ATOM 1865 C CA . ASP A 1 121 ? 10.210 40.150 24.214 1.00 11.93 167 ASP A CA 1
ATOM 1866 C C . ASP A 1 121 ? 11.391 39.251 24.467 1.00 11.14 167 ASP A C 1
ATOM 1867 O O . ASP A 1 121 ? 12.564 39.690 24.364 1.00 13.15 167 ASP A O 1
ATOM 1876 N N . LEU A 1 122 ? 11.161 38.013 24.846 1.00 10.85 168 LEU A N 1
ATOM 1877 C CA . LEU A 1 122 ? 12.197 37.067 25.213 1.00 10.84 168 LEU A CA 1
ATOM 1878 C C . LEU A 1 122 ? 12.381 36.047 24.070 1.00 10.86 168 LEU A C 1
ATOM 1879 O O . LEU A 1 122 ? 11.437 35.282 23.765 1.00 11.21 168 LEU A O 1
ATOM 1895 N N . HIS A 1 123 ? 13.537 36.080 23.426 1.00 11.49 169 HIS A N 1
ATOM 1896 C CA . HIS A 1 123 ? 13.832 35.340 22.203 1.00 11.70 169 HIS A CA 1
ATOM 1897 C C . HIS A 1 123 ? 14.788 34.178 22.522 1.00 11.38 169 HIS A C 1
ATOM 1898 O O . HIS A 1 123 ? 15.920 34.406 22.994 1.00 12.31 169 HIS A O 1
ATOM 1912 N N . CYS A 1 124 ? 14.346 32.969 22.246 1.00 11.35 170 CYS A N 1
ATOM 1913 C CA . CYS A 1 124 ? 15.114 31.769 22.525 1.00 11.46 170 CYS A CA 1
ATOM 1914 C C . CYS A 1 124 ? 16.152 31.541 21.449 1.00 11.91 170 CYS A C 1
ATOM 1915 O O . CYS A 1 124 ? 15.843 31.556 20.245 1.00 12.68 170 CYS A O 1
ATOM 1922 N N . PRO A 1 125 ? 17.422 31.275 21.814 1.00 12.09 171 PRO A N 1
ATOM 1923 C CA . PRO A 1 125 ? 18.464 31.059 20.794 1.00 12.96 171 PRO A CA 1
ATOM 1924 C C . PRO A 1 125 ? 18.313 29.749 20.061 1.00 13.25 171 PRO A C 1
ATOM 1925 O O . PRO A 1 125 ? 18.925 29.618 18.973 1.00 15.74 171 PRO A O 1
ATOM 1936 N N . CYS A 1 126 ? 17.636 28.751 20.578 1.00 12.52 172 CYS A N 1
ATOM 1937 C CA . CYS A 1 126 ? 17.707 27.442 19.944 1.00 13.15 172 CYS A CA 1
ATOM 1938 C C . CYS A 1 126 ? 16.954 27.394 18.629 1.00 12.59 172 CYS A C 1
ATOM 1939 O O . CYS A 1 126 ? 17.514 26.980 17.621 1.00 14.97 172 CYS A O 1
ATOM 1950 N N . HIS A 1 127 ? 15.687 27.848 18.611 1.00 12.55 173 HIS A N 1
ATOM 1951 C CA . HIS A 1 127 ? 14.879 27.819 17.378 1.00 13.23 173 HIS A CA 1
ATOM 1952 C C . HIS A 1 127 ? 14.100 29.119 17.189 1.00 13.42 173 HIS A C 1
ATOM 1953 O O . HIS A 1 127 ? 13.249 29.182 16.309 1.00 14.90 173 HIS A O 1
ATOM 1967 N N . GLY A 1 128 ? 14.389 30.186 17.931 1.00 12.75 174 GLY A N 1
ATOM 1968 C CA . GLY A 1 128 ? 13.831 31.488 17.642 1.00 13.43 174 GLY A CA 1
ATOM 1969 C C . GLY A 1 128 ? 12.414 31.724 18.135 1.00 12.96 174 GLY A C 1
ATOM 1970 O O . GLY A 1 128 ? 11.753 32.694 17.687 1.00 13.64 174 GLY A O 1
ATOM 1974 N N . SER A 1 129 ? 11.908 30.955 19.096 1.00 11.84 175 SER A N 1
ATOM 1975 C CA . SER A 1 129 ? 10.657 31.317 19.746 1.00 11.58 175 SER A CA 1
ATOM 1976 C C . SER A 1 129 ? 10.796 32.651 20.436 1.00 11.34 175 SER A C 1
ATOM 1977 O O . SER A 1 129 ? 11.793 32.908 21.109 1.00 12.17 175 SER A O 1
ATOM 1985 N N . ILE A 1 130 ? 9.776 33.504 20.282 1.00 11.42 176 ILE A N 1
ATOM 1986 C CA . ILE A 1 130 ? 9.738 34.808 20.949 1.00 11.51 176 ILE A CA 1
ATOM 1987 C C . ILE A 1 130 ? 8.468 34.884 21.775 1.00 10.68 176 ILE A C 1
ATOM 1988 O O . ILE A 1 130 ? 7.370 34.753 21.235 1.00 11.60 176 ILE A O 1
ATOM 2004 N N . TYR A 1 131 ? 8.650 35.153 23.057 1.00 10.58 177 TYR A N 1
ATOM 2005 C CA . TYR A 1 131 ? 7.559 35.291 24.032 1.00 10.34 177 TYR A CA 1
ATOM 2006 C C . TYR A 1 131 ? 7.388 36.743 24.402 1.00 10.44 177 TYR A C 1
ATOM 2007 O O . TYR A 1 131 ? 8.340 37.411 24.809 1.00 11.06 177 TYR A O 1
ATOM 2025 N N . ALA A 1 132 ? 6.147 37.256 24.269 1.00 10.27 178 ALA A N 1
ATOM 2026 C CA . ALA A 1 132 ? 5.838 38.640 24.562 1.00 10.45 178 ALA A CA 1
ATOM 2027 C C . ALA A 1 132 ? 5.440 38.730 26.026 1.00 10.39 178 ALA A C 1
ATOM 2028 O O . ALA A 1 132 ? 4.286 38.484 26.403 1.00 10.33 178 ALA A O 1
ATOM 2035 N N . LEU A 1 133 ? 6.409 39.039 26.906 1.00 10.57 179 LEU A N 1
ATOM 2036 C CA . LEU A 1 133 ? 6.163 38.998 28.350 1.00 10.69 179 LEU A CA 1
ATOM 2037 C C . LEU A 1 133 ? 5.066 39.959 28.779 1.00 10.83 179 LEU A C 1
ATOM 2038 O O . LEU A 1 133 ? 4.262 39.627 29.657 1.00 11.39 179 LEU A O 1
ATOM 2054 N N . LYS A 1 134 ? 5.011 41.172 28.196 1.00 11.24 180 LYS A N 1
ATOM 2055 C CA . LYS A 1 134 ? 4.006 42.120 28.641 1.00 12.33 180 LYS A CA 1
ATOM 2056 C C . LYS A 1 134 ? 2.609 41.726 28.101 1.00 11.62 180 LYS A C 1
ATOM 2057 O O . LYS A 1 134 ? 1.629 42.291 28.563 1.00 13.82 180 LYS A O 1
ATOM 2092 N N . ASP A 1 135 ? 2.517 40.761 27.203 1.00 10.40 181 ASP A N 1
ATOM 2093 C CA . ASP A 1 135 ? 1.275 40.203 26.724 1.00 11.18 181 ASP A CA 1
ATOM 2094 C C . ASP A 1 135 ? 1.023 38.825 27.321 1.00 10.66 181 ASP A C 1
ATOM 2095 O O . ASP A 1 135 ? 0.252 38.028 26.790 1.00 12.20 181 ASP A O 1
ATOM 2104 N N . GLY A 1 136 ? 1.612 38.531 28.495 1.00 10.23 182 GLY A N 1
ATOM 2105 C CA . GLY A 1 136 ? 1.330 37.296 29.186 1.00 10.36 182 GLY A CA 1
ATOM 2106 C C . GLY A 1 136 ? 2.134 36.114 28.746 1.00 10.04 182 GLY A C 1
ATOM 2107 O O . GLY A 1 136 ? 1.809 34.981 29.076 1.00 11.10 182 GLY A O 1
ATOM 2111 N N . GLY A 1 137 ? 3.250 36.354 28.019 1.00 10.20 183 GLY A N 1
ATOM 2112 C CA . GLY A 1 137 ? 4.128 35.282 27.571 1.00 10.13 183 GLY A CA 1
ATOM 2113 C C . GLY A 1 137 ? 3.729 34.610 26.288 1.00 10.02 183 GLY A C 1
ATOM 2114 O O . GLY A 1 137 ? 4.294 33.595 25.930 1.00 10.53 183 GLY A O 1
ATOM 2118 N N . VAL A 1 138 ? 2.722 35.175 25.577 1.00 10.34 184 VAL A N 1
ATOM 2119 C CA . VAL A 1 138 ? 2.246 34.576 24.336 1.00 10.63 184 VAL A CA 1
ATOM 2120 C C . VAL A 1 138 ? 3.364 34.579 23.285 1.00 10.79 184 VAL A C 1
ATOM 2121 O O . VAL A 1 138 ? 4.252 35.409 23.271 1.00 10.87 184 VAL A O 1
ATOM 2134 N N . VAL A 1 139 ? 3.250 33.592 22.390 1.00 11.25 185 VAL A N 1
ATOM 2135 C CA . VAL A 1 139 ? 4.260 33.410 21.339 1.00 11.71 185 VAL A CA 1
ATOM 2136 C C . VAL A 1 139 ? 3.967 34.339 20.188 1.00 12.29 185 VAL A C 1
ATOM 2137 O O . VAL A 1 139 ? 2.859 34.272 19.608 1.00 15.00 185 VAL A O 1
ATOM 2150 N N . VAL A 1 140 ? 4.908 35.173 19.806 1.00 11.91 186 VAL A N 1
ATOM 2151 C CA . VAL A 1 140 ? 4.783 36.112 18.700 1.00 12.91 186 VAL A CA 1
ATOM 2152 C C . VAL A 1 140 ? 5.662 35.745 17.529 1.00 13.54 186 VAL A C 1
ATOM 2153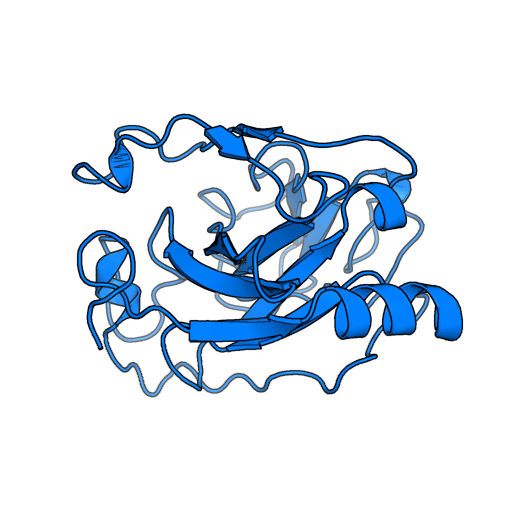 O O . VAL A 1 140 ? 5.547 36.391 16.482 1.00 15.80 186 VAL A O 1
ATOM 2166 N N . SER A 1 141 ? 6.545 34.788 17.650 1.00 13.26 187 SER A N 1
ATOM 2167 C CA . SER A 1 141 ? 7.358 34.295 16.542 1.00 14.13 187 SER A CA 1
ATOM 2168 C C . SER A 1 141 ? 7.902 32.962 16.921 1.00 13.60 187 SER A C 1
ATOM 2169 O O . SER A 1 141 ? 8.053 32.647 18.096 1.00 13.26 187 SER A O 1
ATOM 2177 N N . GLY A 1 142 ? 8.256 32.130 15.903 1.00 14.86 188 GLY A N 1
ATOM 2178 C CA . GLY A 1 142 ? 8.944 30.889 16.154 1.00 14.56 188 GLY A CA 1
ATOM 2179 C C . GLY A 1 142 ? 8.014 29.780 16.531 1.00 14.07 188 GLY A C 1
ATOM 2180 O O . GLY A 1 142 ? 6.794 29.910 16.499 1.00 15.59 188 GLY A O 1
ATOM 2184 N N . PRO A 1 143 ? 8.589 28.627 16.854 1.00 13.69 189 PRO A N 1
ATOM 2185 C CA . PRO A 1 143 ? 7.825 27.383 16.893 1.00 14.13 189 PRO A CA 1
ATOM 2186 C C . PRO A 1 143 ? 7.178 27.003 18.208 1.00 13.47 189 PRO A C 1
ATOM 2187 O O . PRO A 1 143 ? 6.427 26.009 18.256 1.00 15.08 189 PRO A O 1
ATOM 2198 N N . ALA A 1 144 ? 7.388 27.706 19.303 1.00 13.06 190 ALA A N 1
ATOM 2199 C CA . ALA A 1 144 ? 6.843 27.307 20.581 1.00 12.39 190 ALA A CA 1
ATOM 2200 C C . ALA A 1 144 ? 5.340 27.186 20.462 1.00 12.72 190 ALA A C 1
ATOM 2201 O O . ALA A 1 144 ? 4.675 28.070 19.892 1.00 13.77 190 ALA A O 1
ATOM 2208 N N . PRO A 1 145 ? 4.759 26.122 20.994 1.00 12.83 191 PRO A N 1
ATOM 2209 C CA . PRO A 1 145 ? 3.332 25.867 20.734 1.00 14.17 191 PRO A CA 1
ATOM 2210 C C . PRO A 1 145 ? 2.385 26.451 21.743 1.00 13.06 191 PRO A C 1
ATOM 2211 O O . PRO A 1 145 ? 1.165 26.295 21.576 1.00 14.80 191 PRO A O 1
ATOM 2222 N N . ARG A 1 146 ? 2.872 27.123 22.770 1.00 12.16 192 ARG A N 1
ATOM 2223 C CA . ARG A 1 146 ? 2.040 27.656 23.831 1.00 11.79 192 ARG A CA 1
ATOM 2224 C C . ARG A 1 146 ? 2.829 28.732 24.556 1.00 10.91 192 ARG A C 1
ATOM 2225 O O . ARG A 1 146 ? 4.061 28.810 24.418 1.00 11.20 192 ARG A O 1
ATOM 2246 N N . PRO A 1 147 ? 2.152 29.560 25.343 1.00 10.65 193 PRO A N 1
ATOM 2247 C CA . PRO A 1 147 ? 2.825 30.685 26.020 1.00 10.34 193 PRO A CA 1
ATOM 2248 C C . PRO A 1 147 ? 3.821 30.219 27.079 1.00 9.90 193 PRO A C 1
ATOM 2249 O O . PRO A 1 147 ? 3.701 29.160 27.715 1.00 10.23 193 PRO A O 1
ATOM 2260 N N . LEU A 1 148 ? 4.787 31.090 27.358 1.00 9.75 194 LEU A N 1
ATOM 2261 C CA . LEU A 1 148 ? 5.733 30.858 28.429 1.00 9.71 194 LEU A CA 1
ATOM 2262 C C . LEU A 1 148 ? 5.019 30.876 29.779 1.00 9.26 194 LEU A C 1
ATOM 2263 O O . LEU A 1 148 ? 4.333 31.858 30.079 1.00 9.92 194 LEU A O 1
ATOM 2279 N N . PRO A 1 149 ? 5.153 29.836 30.612 1.00 9.24 195 PRO A N 1
ATOM 2280 C CA . PRO A 1 149 ? 4.452 29.868 31.893 1.00 9.41 195 PRO A CA 1
ATOM 2281 C C . PRO A 1 149 ? 4.863 31.034 32.779 1.00 9.43 195 PRO A C 1
ATOM 2282 O O . PRO A 1 149 ? 6.044 31.412 32.857 1.00 9.83 195 PRO A O 1
ATOM 2293 N N . ILE A 1 150 ? 3.865 31.568 33.461 1.00 9.63 196 ILE A N 1
ATOM 2294 C CA . ILE A 1 150 ? 3.987 32.618 34.456 1.00 9.73 196 ILE A CA 1
ATOM 2295 C C . ILE A 1 150 ? 4.044 31.995 35.844 1.00 9.40 196 ILE A C 1
ATOM 2296 O O . ILE A 1 150 ? 3.272 31.094 36.164 1.00 10.22 196 ILE A O 1
ATOM 2312 N N . VAL A 1 151 ? 4.946 32.519 36.671 1.00 9.45 197 VAL A N 1
ATOM 2313 C CA . VAL A 1 151 ? 5.015 32.203 38.080 1.00 9.89 197 VAL A CA 1
ATOM 2314 C C . VAL A 1 151 ? 4.200 33.280 38.814 1.00 9.80 197 VAL A C 1
ATOM 2315 O O . VAL A 1 151 ? 4.501 34.476 38.732 1.00 10.68 197 VAL A O 1
ATOM 2328 N N . ILE A 1 152 ? 3.162 32.831 39.496 1.00 10.32 198 ILE A N 1
ATOM 2329 C CA . ILE A 1 152 ? 2.266 33.734 40.238 1.00 10.86 198 ILE A CA 1
ATOM 2330 C C . ILE A 1 152 ? 2.994 34.169 41.507 1.00 10.85 198 ILE A C 1
ATOM 2331 O O . ILE A 1 152 ? 3.553 33.335 42.224 1.00 11.24 198 ILE A O 1
ATOM 2360 N N . LEU A 1 153 ? 2.999 35.486 41.754 1.00 11.55 199 LEU A N 1
ATOM 2361 C CA . LEU A 1 153 ? 3.650 36.078 42.883 1.00 11.37 199 LEU A CA 1
ATOM 2362 C C . LEU A 1 153 ? 2.661 36.667 43.847 1.00 12.09 199 LEU A C 1
ATOM 2363 O O . LEU A 1 153 ? 1.559 37.080 43.484 1.00 13.82 199 LEU A O 1
ATOM 2379 N N . ASP A 1 154 ? 3.098 36.781 45.093 1.00 12.67 200 ASP A N 1
ATOM 2380 C CA . ASP A 1 154 ? 2.367 37.448 46.174 1.00 13.17 200 ASP A CA 1
ATOM 2381 C C . ASP A 1 154 ? 3.383 38.320 46.923 1.00 13.07 200 ASP A C 1
ATOM 2382 O O . ASP A 1 154 ? 4.393 37.805 47.441 1.00 17.89 200 ASP A O 1
ATOM 2391 N N . TYR A 1 155 ? 3.106 39.577 47.111 1.00 13.95 201 TYR A N 1
ATOM 2392 C CA . TYR A 1 155 ? 3.928 40.504 47.860 1.00 13.17 201 TYR A CA 1
ATOM 2393 C C . TYR A 1 155 ? 3.290 40.699 49.246 1.00 12.17 201 TYR A C 1
ATOM 2394 O O . TYR A 1 155 ? 2.129 41.061 49.356 1.00 14.35 201 TYR A O 1
ATOM 2412 N N . ASP A 1 156 ? 4.087 40.479 50.260 1.00 11.45 202 ASP A N 1
ATOM 2413 C CA . ASP A 1 156 ? 3.674 40.679 51.648 1.00 11.81 202 ASP A CA 1
ATOM 2414 C C . ASP A 1 156 ? 3.934 42.162 51.980 1.00 11.33 202 ASP A C 1
ATOM 2415 O O . ASP A 1 156 ? 5.085 42.571 52.146 1.00 11.63 202 ASP A O 1
ATOM 2424 N N . SER A 1 157 ? 2.884 42.934 52.059 1.00 12.64 203 SER A N 1
ATOM 2425 C CA . SER A 1 157 ? 3.025 44.366 52.270 1.00 14.47 203 SER A CA 1
ATOM 2426 C C . SER A 1 157 ? 3.577 44.682 53.693 1.00 14.16 203 SER A C 1
ATOM 2427 O O . SER A 1 157 ? 4.028 45.776 53.882 1.00 18.29 203 SER A O 1
ATOM 2440 N N . SER A 1 158 ? 3.493 43.759 54.617 1.00 14.73 204 SER A N 1
ATOM 2441 C CA . SER A 1 158 ? 4.027 44.011 55.973 1.00 15.57 204 SER A CA 1
ATOM 2442 C C . SER A 1 158 ? 5.546 43.958 56.017 1.00 13.80 204 SER A C 1
ATOM 2443 O O . SER A 1 158 ? 6.183 44.631 56.820 1.00 15.07 204 SER A O 1
ATOM 2456 N N . THR A 1 159 ? 6.126 43.090 55.165 1.00 12.95 205 THR A N 1
ATOM 2457 C CA . THR A 1 159 ? 7.549 42.768 55.255 1.00 12.44 205 THR A CA 1
ATOM 2458 C C . THR A 1 159 ? 8.333 43.190 54.046 1.00 11.93 205 THR A C 1
ATOM 2459 O O . THR A 1 159 ? 9.567 43.256 54.109 1.00 12.43 205 THR A O 1
ATOM 2470 N N . GLY A 1 160 ? 7.665 43.413 52.912 1.00 11.45 206 GLY A N 1
ATOM 2471 C CA . GLY A 1 160 ? 8.352 43.675 51.655 1.00 11.72 206 GLY A CA 1
ATOM 2472 C C . GLY A 1 160 ? 8.774 42.406 50.918 1.00 11.28 206 GLY A C 1
ATOM 2473 O O . GLY A 1 160 ? 9.367 42.520 49.837 1.00 11.87 206 GLY A O 1
ATOM 2477 N N . ASP A 1 161 ? 8.516 41.223 51.442 1.00 11.67 207 ASP A N 1
ATOM 2478 C CA . ASP A 1 161 ? 8.953 40.000 50.795 1.00 12.05 207 ASP A CA 1
ATOM 2479 C C . ASP A 1 161 ? 8.026 39.624 49.671 1.00 11.52 207 ASP A C 1
ATOM 2480 O O . ASP A 1 161 ? 6.795 39.718 49.736 1.00 12.42 207 ASP A O 1
ATOM 2489 N N . ILE A 1 162 ? 8.655 39.166 48.584 1.00 11.71 208 ILE A N 1
ATOM 2490 C CA . ILE A 1 162 ? 7.981 38.653 47.378 1.00 11.08 208 ILE A CA 1
ATOM 2491 C C . ILE A 1 162 ? 8.030 37.145 47.376 1.00 11.37 208 ILE A C 1
ATOM 2492 O O . ILE A 1 162 ? 9.133 36.569 47.449 1.00 12.15 208 ILE A O 1
ATOM 2508 N N . TYR A 1 163 ? 6.871 36.522 47.307 1.00 11.38 209 TYR A N 1
ATOM 2509 C CA . TYR A 1 163 ? 6.739 35.075 47.326 1.00 11.69 209 TYR A CA 1
ATOM 2510 C C . TYR A 1 163 ? 6.260 34.563 45.956 1.00 11.63 209 TYR A C 1
ATOM 2511 O O . TYR A 1 163 ? 5.396 35.187 45.322 1.00 12.54 209 TYR A O 1
ATOM 2529 N N . ALA A 1 164 ? 6.770 33.405 45.563 1.00 11.40 210 ALA A N 1
ATOM 2530 C CA . ALA A 1 164 ? 6.203 32.626 44.481 1.00 11.13 210 ALA A CA 1
ATOM 2531 C C . ALA A 1 164 ? 5.191 31.655 45.087 1.00 11.09 210 ALA A C 1
ATOM 2532 O O . ALA A 1 164 ? 5.486 31.002 46.075 1.00 11.93 210 ALA A O 1
ATOM 2539 N N . VAL A 1 165 ? 4.004 31.611 44.489 1.00 11.16 211 VAL A N 1
ATOM 2540 C CA . VAL A 1 165 ? 2.871 30.848 45.062 1.00 11.83 211 VAL A CA 1
ATOM 2541 C C . VAL A 1 165 ? 2.179 29.928 44.089 1.00 11.32 211 VAL A C 1
ATOM 2542 O O . VAL A 1 165 ? 1.296 29.169 44.506 1.00 12.54 211 VAL A O 1
ATOM 2555 N N . GLY A 1 166 ? 2.506 29.967 42.798 1.00 10.68 212 GLY A N 1
ATOM 2556 C CA . GLY A 1 166 ? 1.934 29.016 41.871 1.00 10.93 212 GLY A CA 1
ATOM 2557 C C . GLY A 1 166 ? 2.456 29.286 40.468 1.00 10.22 212 GLY A C 1
ATOM 2558 O O . GLY A 1 166 ? 3.319 30.112 40.278 1.00 10.53 212 GLY A O 1
ATOM 2562 N N . THR A 1 167 ? 1.896 28.557 39.493 1.00 10.08 213 THR A N 1
ATOM 2563 C CA . THR A 1 167 ? 2.132 28.846 38.086 1.00 9.97 213 THR A CA 1
ATOM 2564 C C . THR A 1 167 ? 0.814 28.775 37.360 1.00 9.86 213 THR A C 1
ATOM 2565 O O . THR A 1 167 ? -0.126 28.131 37.828 1.00 11.02 213 THR A O 1
ATOM 2576 N N . ASN A 1 168 ? 0.737 29.404 36.190 1.00 10.03 214 ASN A N 1
ATOM 2577 C CA . ASN A 1 168 ? -0.480 29.349 35.395 1.00 10.26 214 ASN A CA 1
ATOM 2578 C C . ASN A 1 168 ? -0.534 28.152 34.470 1.00 10.08 214 ASN A C 1
ATOM 2579 O O . ASN A 1 168 ? -1.576 27.897 33.847 1.00 11.30 214 ASN A O 1
ATOM 2590 N N . ALA A 1 169 ? 0.555 27.372 34.365 1.00 10.13 215 ALA A N 1
ATOM 2591 C CA . ALA A 1 169 ? 0.683 26.295 33.391 1.00 10.08 215 ALA A CA 1
ATOM 2592 C C . ALA A 1 169 ? 1.795 25.405 33.799 1.00 10.02 215 ALA A C 1
ATOM 2593 O O . ALA A 1 169 ? 2.741 25.826 34.528 1.00 10.30 215 ALA A O 1
ATOM 2600 N N . PRO A 1 170 ? 1.824 24.175 33.302 1.00 10.62 216 PRO A N 1
ATOM 2601 C CA . PRO A 1 170 ? 3.006 23.305 33.466 1.00 10.68 216 PRO A CA 1
ATOM 2602 C C . PRO A 1 170 ? 4.189 23.858 32.694 1.00 10.05 216 PRO A C 1
ATOM 2603 O O . PRO A 1 170 ? 4.057 24.420 31.595 1.00 10.66 216 PRO A O 1
ATOM 2614 N N . TYR A 1 171 ? 5.364 23.637 33.250 1.00 10.00 217 TYR A N 1
ATOM 2615 C CA . TYR A 1 171 ? 6.624 23.890 32.555 1.00 9.98 217 TYR A CA 1
ATOM 2616 C C . TYR A 1 171 ? 6.805 22.872 31.424 1.00 10.40 217 TYR A C 1
ATOM 2617 O O . TYR A 1 171 ? 6.033 21.903 31.279 1.00 10.97 217 TYR A O 1
ATOM 2635 N N . PHE A 1 172 ? 7.824 23.095 30.612 1.00 10.42 218 PHE A N 1
ATOM 2636 C CA . PHE A 1 172 ? 8.202 22.166 29.564 1.00 10.60 218 PHE A CA 1
ATOM 2637 C C . PHE A 1 172 ? 8.257 20.745 30.078 1.00 11.10 218 PHE A C 1
ATOM 2638 O O . PHE A 1 172 ? 8.855 20.452 31.104 1.00 11.45 218 PHE A O 1
ATOM 2655 N N . SER A 1 173 ? 7.705 19.827 29.287 1.00 11.98 219 SER A N 1
ATOM 2656 C CA . SER A 1 173 ? 7.774 18.388 29.587 1.00 13.02 219 SER A CA 1
ATOM 2657 C C . SER A 1 173 ? 9.023 17.818 28.939 1.00 12.72 219 SER A C 1
ATOM 2658 O O . SER A 1 173 ? 9.125 17.730 27.720 1.00 14.33 219 SER A O 1
ATOM 2666 N N . ALA A 1 174 ? 9.942 17.409 29.795 1.00 13.12 220 ALA A N 1
ATOM 2667 C CA . ALA A 1 174 ? 11.209 16.799 29.356 1.00 13.96 220 ALA A CA 1
ATOM 2668 C C . ALA A 1 174 ? 11.057 15.284 29.394 1.00 15.44 220 ALA A C 1
ATOM 2669 O O . ALA A 1 174 ? 10.579 14.714 28.425 1.00 19.83 220 ALA A O 1
ATOM 2676 N N . GLY A 1 175 ? 11.445 14.621 30.476 1.00 16.08 221 GLY A N 1
ATOM 2677 C CA . GLY A 1 175 ? 11.286 13.204 30.585 1.00 20.17 221 GLY A CA 1
ATOM 2678 C C . GLY A 1 175 ? 9.945 12.810 31.202 1.00 20.69 221 GLY A C 1
ATOM 2679 O O . GLY A 1 175 ? 9.535 11.677 31.056 1.00 29.62 221 GLY A O 1
ATOM 2683 N N . ILE A 1 176 ? 9.344 13.597 32.035 1.00 16.87 222 ILE A N 1
ATOM 2684 C CA . ILE A 1 176 ? 8.135 13.355 32.752 1.00 18.55 222 ILE A CA 1
ATOM 2685 C C . ILE A 1 176 ? 7.058 14.287 32.153 1.00 15.92 222 ILE A C 1
ATOM 2686 O O . ILE A 1 176 ? 7.252 15.503 32.112 1.00 16.41 222 ILE A O 1
ATOM 2715 N N . PRO A 1 177 ? 5.915 13.798 31.717 1.00 16.87 223 PRO A N 1
ATOM 2716 C CA . PRO A 1 177 ? 4.863 14.678 31.220 1.00 16.69 223 PRO A CA 1
ATOM 2717 C C . PRO A 1 177 ? 4.366 15.570 32.357 1.00 14.94 223 PRO A C 1
ATOM 2718 O O . PRO A 1 177 ? 4.105 15.126 33.466 1.00 17.83 223 PRO A O 1
ATOM 2729 N N . ARG A 1 178 ? 4.160 16.841 32.022 1.00 13.71 224 ARG A N 1
ATOM 2730 C CA . ARG A 1 178 ? 3.540 17.786 32.918 1.00 13.75 224 ARG A CA 1
ATOM 2731 C C . ARG A 1 178 ? 2.299 18.326 32.222 1.00 14.45 224 ARG A C 1
ATOM 2732 O O . ARG A 1 178 ? 2.405 19.032 31.232 1.00 15.89 224 ARG A O 1
ATOM 2753 N N . THR A 1 179 ? 1.132 17.963 32.708 1.00 15.52 225 THR A N 1
ATOM 2754 C CA . THR A 1 179 ? -0.117 18.301 32.023 1.00 16.42 225 THR A CA 1
ATOM 2755 C C . THR A 1 179 ? -1.009 19.219 32.865 1.00 15.14 225 THR A C 1
ATOM 2756 O O . THR A 1 179 ? -2.085 19.585 32.408 1.00 18.20 225 THR A O 1
ATOM 2767 N N . THR A 1 180 ? -0.629 19.587 34.017 1.00 15.25 226 THR A N 1
ATOM 2768 C CA . THR A 1 180 ? -1.340 20.540 34.906 1.00 14.98 226 THR A CA 1
ATOM 2769 C C . THR A 1 180 ? -0.276 21.398 35.533 1.00 13.01 226 THR A C 1
ATOM 2770 O O . THR A 1 180 ? 0.882 20.998 35.630 1.00 13.05 226 THR A O 1
ATOM 2781 N N . PRO A 1 181 ? -0.644 22.584 36.055 1.00 12.41 227 PRO A N 1
ATOM 2782 C CA . PRO A 1 181 ? 0.375 23.372 36.766 1.00 11.54 227 PRO A CA 1
ATOM 2783 C C . PRO A 1 181 ? 1.057 22.587 37.890 1.00 11.00 227 PRO A C 1
ATOM 2784 O O . PRO A 1 181 ? 2.259 22.659 38.062 1.00 11.20 227 PRO A O 1
ATOM 2795 N N . GLN A 1 182 ? 0.258 21.819 38.655 1.00 11.77 228 GLN A N 1
ATOM 2796 C CA . GLN A 1 182 ? 0.793 21.087 39.802 1.00 12.46 228 GLN A CA 1
ATOM 2797 C C . GLN A 1 182 ? 1.755 19.997 39.423 1.00 11.93 228 GLN A C 1
ATOM 2798 O O . GLN A 1 182 ? 2.560 19.575 40.268 1.00 13.17 228 GLN A O 1
ATOM 2812 N N . ASP A 1 183 ? 1.780 19.572 38.149 1.00 12.33 229 ASP A N 1
ATOM 2813 C CA . ASP A 1 183 ? 2.832 18.665 37.688 1.00 12.37 229 ASP A CA 1
ATOM 2814 C C . ASP A 1 183 ? 4.211 19.320 37.737 1.00 11.52 229 ASP A C 1
ATOM 2815 O O . ASP A 1 183 ? 5.211 18.612 37.576 1.00 12.05 229 ASP A O 1
ATOM 2824 N N . ASN A 1 184 ? 4.301 20.611 37.949 1.00 11.10 230 ASN A N 1
ATOM 2825 C CA . ASN A 1 184 ? 5.590 21.252 38.210 1.00 10.99 230 ASN A CA 1
ATOM 2826 C C . ASN A 1 184 ? 6.189 20.791 39.533 1.00 11.03 230 ASN A C 1
ATOM 2827 O O . ASN A 1 184 ? 7.393 20.972 39.740 1.00 11.73 230 ASN A O 1
ATOM 2838 N N . LEU A 1 185 ? 5.396 20.182 40.384 1.00 11.79 231 LEU A N 1
ATOM 2839 C CA . LEU A 1 185 ? 5.901 19.610 41.643 1.00 12.80 231 LEU A CA 1
ATOM 2840 C C . LEU A 1 185 ? 6.535 18.262 41.449 1.00 13.56 231 LEU A C 1
ATOM 2841 O O . LEU A 1 185 ? 7.090 17.716 42.413 1.00 16.76 231 LEU A O 1
ATOM 2857 N N . LEU A 1 186 ? 6.445 17.659 40.272 1.00 13.37 232 LEU A N 1
ATOM 2858 C CA . LEU A 1 186 ? 7.101 16.392 40.004 1.00 14.89 232 LEU A CA 1
ATOM 2859 C C . LEU A 1 186 ? 8.596 16.594 39.733 1.00 14.00 232 LEU A C 1
ATOM 2860 O O . LEU A 1 186 ? 8.982 17.516 39.006 1.00 13.62 232 LEU A O 1
ATOM 2876 N N . TYR A 1 187 ? 9.402 15.730 40.279 1.00 16.35 233 TYR A N 1
ATOM 2877 C CA . TYR A 1 187 ? 10.850 15.704 40.050 1.00 16.44 233 TYR A CA 1
ATOM 2878 C C . TYR A 1 187 ? 11.132 14.956 38.777 1.00 16.41 233 TYR A C 1
ATOM 2879 O O . TYR A 1 187 ? 10.859 13.782 38.592 1.00 20.89 233 TYR A O 1
ATOM 2897 N N . ASP A 1 188 ? 11.804 15.630 37.849 1.00 15.45 234 ASP A N 1
ATOM 2898 C CA . ASP A 1 188 ? 12.294 15.078 36.591 1.00 15.14 234 ASP A CA 1
ATOM 2899 C C . ASP A 1 188 ? 13.783 15.241 36.563 1.00 14.70 234 ASP A C 1
ATOM 2900 O O . ASP A 1 188 ? 14.265 16.369 36.458 1.00 15.45 234 ASP A O 1
ATOM 2909 N N . PRO A 1 189 ? 14.554 14.175 36.615 1.00 16.86 235 PRO A N 1
ATOM 2910 C CA . PRO A 1 189 ? 15.992 14.283 36.557 1.00 17.90 235 PRO A CA 1
ATOM 2911 C C . PRO A 1 189 ? 16.500 14.972 35.293 1.00 15.99 235 PRO A C 1
ATOM 2912 O O . PRO A 1 189 ? 17.631 15.440 35.318 1.00 17.67 235 PRO A O 1
ATOM 2923 N N . ARG A 1 190 ? 15.749 15.010 34.214 1.00 13.74 236 ARG A N 1
ATOM 2924 C CA . ARG A 1 190 ? 16.197 15.719 33.027 1.00 14.12 236 ARG A CA 1
ATOM 2925 C C . ARG A 1 190 ? 16.290 17.230 33.235 1.00 14.24 236 ARG A C 1
ATOM 2926 O O . ARG A 1 190 ? 16.957 17.928 32.464 1.00 14.13 236 ARG A O 1
ATOM 2947 N N . TYR A 1 191 ? 15.625 17.757 34.290 1.00 14.38 237 TYR A N 1
ATOM 2948 C CA . TYR A 1 191 ? 15.742 19.165 34.628 1.00 13.73 237 TYR A CA 1
ATOM 2949 C C . TYR A 1 191 ? 17.064 19.363 35.359 1.00 15.94 237 TYR A C 1
ATOM 2950 O O . TYR A 1 191 ? 17.154 19.312 36.590 1.00 22.10 237 TYR A O 1
ATOM 2968 N N A SER A 1 192 ? 18.122 19.573 34.588 0.42 17.34 238 SER A N 1
ATOM 2969 N N B SER A 1 192 ? 18.139 19.643 34.675 0.58 14.99 238 SER A N 1
ATOM 2970 C CA A SER A 1 192 ? 19.486 19.981 34.995 0.42 16.79 238 SER A CA 1
ATOM 2971 C CA B SER A 1 192 ? 19.422 19.783 35.384 0.58 17.58 238 SER A CA 1
ATOM 2972 C C A SER A 1 192 ? 19.793 21.336 34.264 0.42 14.78 238 SER A C 1
ATOM 2973 C C B SER A 1 192 ? 19.875 21.209 35.315 0.58 15.15 238 SER A C 1
ATOM 2974 O O A SER A 1 192 ? 20.352 21.563 33.188 0.42 17.84 238 SER A O 1
ATOM 2975 O O B SER A 1 192 ? 21.008 21.527 35.636 0.58 16.43 238 SER A O 1
ATOM 2990 N N A TYR A 1 193 ? 19.252 22.328 35.001 0.42 17.33 239 TYR A N 1
ATOM 2991 N N B TYR A 1 193 ? 19.152 22.247 34.894 0.58 17.23 239 TYR A N 1
ATOM 2992 C CA . TYR A 1 193 ? 19.390 23.654 34.659 1.00 16.12 239 TYR A CA 1
ATOM 2993 C C . TYR A 1 193 ? 19.922 24.316 35.946 1.00 19.44 239 TYR A C 1
ATOM 2994 O O . TYR A 1 193 ? 19.375 24.032 37.078 1.00 26.24 239 TYR A O 1
ATOM 3013 N N . SER A 1 194 ? 20.883 25.085 35.720 1.00 27.51 240 SER A N 1
ATOM 3014 C CA . SER A 1 194 ? 21.351 26.032 36.808 1.00 27.88 240 SER A CA 1
ATOM 3015 C C . SER A 1 194 ? 20.604 27.398 36.808 1.00 19.69 240 SER A C 1
ATOM 3016 O O . SER A 1 194 ? 20.004 27.844 35.934 1.00 27.44 240 SER A O 1
ATOM 3024 N N . VAL A 1 195 ? 20.761 28.072 37.880 1.00 20.45 241 VAL A N 1
ATOM 3025 C CA . VAL A 1 195 ? 20.147 29.322 38.259 1.00 19.43 241 VAL A CA 1
ATOM 3026 C C . VAL A 1 195 ? 21.293 30.326 38.220 1.00 19.93 241 VAL A C 1
ATOM 3027 O O . VAL A 1 195 ? 22.267 30.222 38.987 1.00 22.81 241 VAL A O 1
ATOM 3040 N N . PRO A 1 196 ? 21.239 31.296 37.310 1.00 20.22 242 PRO A N 1
ATOM 3041 C CA . PRO A 1 196 ? 22.294 32.358 37.269 1.00 20.91 242 PRO A CA 1
ATOM 3042 C C . PRO A 1 196 ? 22.425 33.142 38.563 1.00 19.55 242 PRO A C 1
ATOM 3043 O O . PRO A 1 196 ? 21.398 33.307 39.266 1.00 20.43 242 PRO A O 1
ATOM 3054 N N . ASN A 1 197 ? 23.653 33.551 38.876 1.00 20.82 243 ASN A N 1
ATOM 3055 C CA . ASN A 1 197 ? 23.845 34.455 40.038 1.00 19.78 243 ASN A CA 1
ATOM 3056 C C . ASN A 1 197 ? 23.294 35.842 39.706 1.00 19.44 243 ASN A C 1
ATOM 3057 O O . ASN A 1 197 ? 23.339 36.336 38.623 1.00 30.52 243 ASN A O 1
ATOM 3076 N N . ASN A 1 198 ? 22.709 36.482 40.698 1.00 16.64 244 ASN A N 1
ATOM 3077 C CA . ASN A 1 198 ? 22.158 37.816 40.547 1.00 15.85 244 ASN A CA 1
ATOM 3078 C C . ASN A 1 198 ? 23.147 38.835 41.081 1.00 17.01 244 ASN A C 1
ATOM 3079 O O . ASN A 1 198 ? 23.659 38.614 42.194 1.00 20.45 244 ASN A O 1
ATOM 3090 N N . PRO A 1 199 ? 23.383 39.944 40.405 1.00 17.40 245 PRO A N 1
ATOM 3091 C CA . PRO A 1 199 ? 22.895 40.303 39.109 1.00 16.86 245 PRO A CA 1
ATOM 3092 C C . PRO A 1 199 ? 23.622 39.558 38.006 1.00 16.78 245 PRO A C 1
ATOM 3093 O O . PRO A 1 199 ? 24.814 39.365 38.126 1.00 19.11 245 PRO A O 1
ATOM 3104 N N . SER A 1 200 ? 22.912 39.220 36.944 1.00 17.05 246 SER A N 1
ATOM 3105 C CA . SER A 1 200 ? 23.447 38.461 35.840 1.00 20.97 246 SER A CA 1
ATOM 3106 C C . SER A 1 200 ? 23.422 39.198 34.516 1.00 16.87 246 SER A C 1
ATOM 3107 O O . SER A 1 200 ? 23.905 38.654 33.505 1.00 18.80 246 SER A O 1
ATOM 3115 N N . CYS A 1 201 ? 22.801 40.351 34.416 1.00 16.60 247 CYS A N 1
ATOM 3116 C CA . CYS A 1 201 ? 22.541 40.956 33.094 1.00 17.08 247 CYS A CA 1
ATOM 3117 C C . CYS A 1 201 ? 23.825 41.356 32.412 1.00 17.88 247 CYS A C 1
ATOM 3118 O O . CYS A 1 201 ? 24.827 41.782 33.039 1.00 20.42 247 CYS A O 1
ATOM 3125 N N . SER A 1 202 ? 23.770 41.280 31.118 1.00 17.94 248 SER A N 1
ATOM 3126 C CA . SER A 1 202 ? 24.844 41.763 30.246 1.00 20.30 248 SER A CA 1
ATOM 3127 C C . SER A 1 202 ? 24.145 42.382 29.032 1.00 21.01 248 SER A C 1
ATOM 3128 O O . SER A 1 202 ? 22.990 42.088 28.741 1.00 22.72 248 SER A O 1
ATOM 3136 N N . ASN A 1 203 ? 24.813 43.298 28.342 1.00 25.55 249 ASN A N 1
ATOM 3137 C CA . ASN A 1 203 ? 24.285 43.837 27.102 1.00 28.63 249 ASN A CA 1
ATOM 3138 C C . ASN A 1 203 ? 24.690 42.974 25.902 1.00 31.42 249 ASN A C 1
ATOM 3139 O O . ASN A 1 203 ? 25.913 42.677 25.715 1.00 39.82 249 ASN A O 1
ATOM 3150 N N . GLY A 1 204 ? 23.731 42.534 25.091 1.00 28.66 250 GLY A N 1
ATOM 3151 C CA . GLY A 1 204 ? 24.128 41.608 24.023 1.00 32.28 250 GLY A CA 1
ATOM 3152 C C . GLY A 1 204 ? 23.660 41.984 22.652 1.00 50.39 250 GLY A C 1
ATOM 3153 O O . GLY A 1 204 ? 23.121 43.094 22.528 1.00 50.92 250 GLY A O 1
#

CATH classification: 2.102.10.10

Organism: NCBI:txid2285

Foldseek 3Di:
DQPFPPRFDKAFQDFQVVQVVLCVPPVFQKGWAAPPDRLWIKIKGQLCSLAVDLQFKAAAPQQPVADDPLNPGGIAGQDDPSNRIWMFTQFAQAATDGFQQQAEECDLQDAYQPRNQRWHFRPPFTFIFRVSNNQATPDTDRPGGTKTFHWDADPVGRTIIGRWISAPDHDDPHDDGHRCSVVDDDPVSRDDIDDPPRHDYD

Radius of gyration: 15.29 Å; Cα contacts (8 Å, |Δi|>4): 529; chains: 1; bounding box: 35×39×40 Å

B-factor: mean 20.73, std 12.26, range [9.02, 114.47]

Nearest PDB structures (foldseek):
  1jm1-assembly1_A  TM=1.005E+00  e=4.112E-46  Sulfolobus acidocaldarius
  8cff-assembly2_D  TM=8.685E-01  e=1.111E-10  Alcaligenes faecalis
  1g8j-assembly1_B  TM=8.548E-01  e=7.215E-11  Alcaligenes faecalis
  1g8k-assembly1_B  TM=8.753E-01  e=1.937E-10  Alcaligenes faecalis
  7qho-assembly1_A  TM=7.085E-01  e=1.828E-07  Corynebacterium glutamicum ATCC 13032

Solvent-accessible surface area: 8534 Å² total; per-residue (Å²): 114,100,102,17,71,35,35,0,20,72,94,105,15,3,36,10,110,98,6,58,110,15,39,169,82,60,60,2,9,0,34,4,9,20,1,21,47,124,21,0,0,0,0,2,0,13,0,54,50,19,20,66,88,96,20,61,86,3,68,6,40,5,115,58,140,44,86,46,88,3,3,121,39,126,52,10,135,11,18,15,92,71,15,1,6,2,0,0,0,1,0,2,6,46,115,8,36,56,2,21,0,44,38,33,5,102,42,106,89,50,58,0,0,30,19,157,17,0,21,0,21,2,70,57,94,21,1,20,0,4,0,58,73,0,0,46,46,88,54,44,64,8,102,55,22,0,0,0,1,16,19,56,54,39,99,98,76,8,16,0,35,0,8,0,0,0,0,4,1,32,47,32,37,52,94,7,93,53,2,63,32,0,64,76,149,2,92,170,6,104,40,89,54,36,134,49,79,28,40,60,141,71